Protein AF-A0A4R8G2D3-F1 (afdb_monomer_lite)

Structure (mmCIF, N/CA/C/O backbone):
data_AF-A0A4R8G2D3-F1
#
_entry.id   AF-A0A4R8G2D3-F1
#
loop_
_atom_site.group_PDB
_atom_site.id
_atom_site.type_symbol
_atom_site.label_atom_id
_atom_site.label_alt_id
_atom_site.label_comp_id
_atom_site.label_asym_id
_atom_site.label_entity_id
_atom_site.label_seq_id
_atom_site.pdbx_PDB_ins_code
_atom_site.Cartn_x
_atom_site.Cartn_y
_atom_site.Cartn_z
_atom_site.occupancy
_atom_site.B_iso_or_equiv
_atom_site.auth_seq_id
_atom_site.auth_comp_id
_atom_site.auth_asym_id
_atom_site.auth_atom_id
_atom_site.pdbx_PDB_model_num
ATOM 1 N N . MET A 1 1 ? -9.588 -5.804 -15.169 1.00 77.00 1 MET A N 1
ATOM 2 C CA . MET A 1 1 ? -8.454 -5.773 -16.121 1.00 77.00 1 MET A CA 1
ATOM 3 C C . MET A 1 1 ? -8.107 -4.313 -16.326 1.00 77.00 1 MET A C 1
ATOM 5 O O . MET A 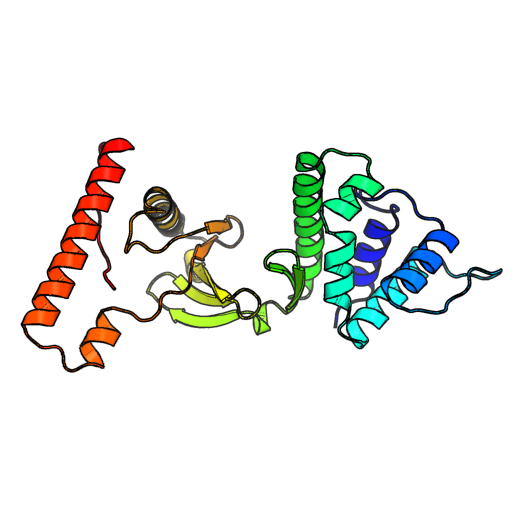1 1 ? -9.025 -3.563 -16.629 1.00 77.00 1 MET A O 1
ATOM 9 N N . LEU A 1 2 ? -6.854 -3.920 -16.087 1.00 91.94 2 LEU A N 1
ATOM 10 C CA . LEU A 1 2 ? -6.424 -2.522 -16.210 1.00 91.94 2 LEU A CA 1
ATOM 11 C C . LEU A 1 2 ? -6.479 -2.058 -17.671 1.00 91.94 2 LEU A C 1
ATOM 13 O O . LEU A 1 2 ? -6.160 -2.837 -18.575 1.00 91.94 2 LEU A O 1
ATOM 17 N N . SER A 1 3 ? -6.862 -0.804 -17.905 1.00 95.25 3 SER A N 1
ATOM 18 C CA . SER A 1 3 ? -6.872 -0.225 -19.248 1.00 95.25 3 SER A CA 1
ATOM 19 C C . SER A 1 3 ? -5.471 -0.014 -19.820 1.00 95.25 3 SER A C 1
ATOM 21 O O . SER A 1 3 ? -4.477 0.122 -19.105 1.00 95.25 3 SER A O 1
ATOM 23 N N . GLU A 1 4 ? -5.401 0.102 -21.147 1.00 95.00 4 GLU A N 1
ATOM 24 C CA . GLU A 1 4 ? -4.171 0.463 -21.858 1.00 95.00 4 GLU A CA 1
ATOM 25 C C . GLU A 1 4 ? -3.597 1.807 -21.381 1.00 95.00 4 GLU A C 1
ATOM 27 O O . GLU A 1 4 ? -2.382 1.967 -21.341 1.00 95.00 4 GLU A O 1
ATOM 32 N N . ALA A 1 5 ? -4.446 2.752 -20.957 1.00 96.56 5 ALA A N 1
ATOM 33 C CA . ALA A 1 5 ? -3.999 4.047 -20.449 1.00 96.56 5 ALA A CA 1
ATOM 34 C C . ALA A 1 5 ? -3.193 3.904 -19.148 1.00 96.56 5 ALA A C 1
ATOM 36 O O . ALA A 1 5 ? -2.111 4.479 -19.035 1.00 96.56 5 ALA A O 1
ATOM 37 N N . ILE A 1 6 ? -3.667 3.084 -18.203 1.00 97.00 6 ILE A N 1
ATOM 38 C CA . ILE A 1 6 ? -2.948 2.811 -16.950 1.00 97.00 6 ILE A CA 1
ATOM 39 C C . ILE A 1 6 ? -1.669 2.012 -17.217 1.00 97.00 6 ILE A C 1
ATOM 41 O O . ILE A 1 6 ? -0.609 2.342 -16.683 1.00 97.00 6 ILE A O 1
ATOM 45 N N . LEU A 1 7 ? -1.739 0.984 -18.070 1.00 97.94 7 LEU A N 1
ATOM 46 C CA . LEU A 1 7 ? -0.566 0.179 -18.435 1.00 97.94 7 LEU A CA 1
ATOM 47 C C . LEU A 1 7 ? 0.515 1.021 -19.116 1.00 97.94 7 LEU A C 1
ATOM 49 O O . LEU A 1 7 ? 1.708 0.809 -18.895 1.00 97.94 7 LEU A O 1
ATOM 53 N N . ARG A 1 8 ? 0.101 1.982 -19.943 1.00 98.00 8 ARG A N 1
ATOM 54 C CA . ARG A 1 8 ? 0.993 2.950 -20.569 1.00 98.00 8 ARG A CA 1
ATOM 55 C C . ARG A 1 8 ? 1.607 3.893 -19.546 1.00 98.00 8 ARG A C 1
ATOM 57 O O . ARG A 1 8 ? 2.818 4.055 -19.578 1.00 98.00 8 ARG A O 1
ATOM 64 N N . TYR A 1 9 ? 0.819 4.446 -18.628 1.00 98.31 9 TYR A N 1
ATOM 65 C CA . TYR A 1 9 ? 1.338 5.327 -17.583 1.00 98.31 9 TYR A CA 1
ATOM 66 C C . TYR A 1 9 ? 2.415 4.636 -16.732 1.00 98.31 9 TYR A C 1
ATOM 68 O O . TYR A 1 9 ? 3.526 5.147 -16.607 1.00 98.31 9 TYR A O 1
ATOM 76 N N . ILE A 1 10 ? 2.138 3.430 -16.220 1.00 98.19 10 ILE A N 1
ATOM 77 C CA . ILE A 1 10 ? 3.116 2.661 -15.429 1.00 98.19 10 ILE A CA 1
ATOM 78 C C . ILE A 1 10 ? 4.374 2.368 -16.261 1.00 98.19 10 ILE A C 1
ATOM 80 O O . ILE A 1 10 ? 5.493 2.474 -15.753 1.00 98.19 10 ILE A O 1
ATOM 84 N N . ALA A 1 11 ? 4.208 2.027 -17.544 1.00 98.44 11 ALA A N 1
ATOM 85 C CA . ALA A 1 11 ? 5.325 1.798 -18.451 1.00 98.44 11 ALA A CA 1
ATOM 86 C C . ALA A 1 11 ? 6.168 3.062 -18.665 1.00 98.44 11 ALA A C 1
ATOM 88 O O . ALA A 1 11 ? 7.383 2.995 -18.508 1.00 98.44 11 ALA A O 1
ATOM 89 N N . GLU A 1 12 ? 5.550 4.196 -19.002 1.00 98.38 12 GLU A N 1
ATOM 90 C CA . GLU A 1 12 ? 6.225 5.477 -19.248 1.00 98.38 12 GLU A CA 1
ATOM 91 C C . GLU A 1 12 ? 6.981 5.964 -18.005 1.00 98.38 12 GLU A C 1
ATOM 93 O O . GLU A 1 12 ? 8.122 6.416 -18.131 1.00 98.38 12 GLU A O 1
ATOM 98 N N . VAL A 1 13 ? 6.417 5.756 -16.810 1.00 98.31 13 VAL A N 1
ATOM 99 C CA . VAL A 1 13 ? 7.123 6.004 -15.547 1.00 98.31 13 VAL A CA 1
ATOM 100 C C . VAL A 1 13 ? 8.331 5.085 -15.390 1.00 98.31 13 VAL A C 1
ATOM 102 O O . VAL A 1 13 ? 9.454 5.551 -15.209 1.00 98.31 13 VAL A O 1
ATOM 105 N N . PHE A 1 14 ? 8.146 3.768 -15.509 1.00 98.38 14 PHE A N 1
ATOM 106 C CA . PHE A 1 14 ? 9.229 2.805 -15.298 1.00 98.38 14 PHE A CA 1
ATOM 107 C C . PHE A 1 14 ? 10.398 2.969 -16.286 1.00 98.38 14 PHE A C 1
ATOM 109 O O . PHE A 1 14 ? 11.564 2.807 -15.907 1.00 98.38 14 PHE A O 1
ATOM 116 N N . ILE A 1 15 ? 10.118 3.287 -17.555 1.00 98.00 15 ILE A N 1
ATOM 117 C CA . ILE A 1 15 ? 11.161 3.457 -18.580 1.00 98.00 15 ILE A CA 1
ATOM 118 C C . ILE A 1 15 ? 11.902 4.801 -18.489 1.00 98.00 15 ILE A C 1
ATOM 120 O O . ILE A 1 15 ? 12.863 4.987 -19.244 1.00 98.00 15 ILE A O 1
ATOM 124 N N . GLY A 1 16 ? 11.480 5.698 -17.589 1.00 97.06 16 GLY A N 1
ATOM 125 C CA . GLY A 1 16 ? 12.064 7.026 -17.397 1.00 97.06 16 GLY A CA 1
ATOM 126 C C . GLY A 1 16 ? 11.664 8.038 -18.473 1.00 97.06 16 GLY A C 1
ATOM 127 O O . GLY A 1 16 ? 12.470 8.897 -18.824 1.00 97.06 16 GLY A O 1
ATOM 128 N N . ASP A 1 17 ? 10.460 7.901 -19.042 1.00 96.44 17 ASP A N 1
ATOM 129 C CA . ASP A 1 17 ? 9.899 8.851 -20.016 1.00 96.44 17 ASP A CA 1
ATOM 130 C C . ASP A 1 17 ? 8.917 9.839 -19.363 1.00 96.44 17 ASP A C 1
ATOM 132 O O . ASP A 1 17 ? 8.674 10.916 -19.912 1.00 96.44 17 ASP A O 1
ATOM 136 N N . GLN A 1 18 ? 8.360 9.483 -18.203 1.00 92.94 18 GLN A N 1
ATOM 137 C CA . GLN A 1 18 ? 7.445 10.314 -17.431 1.00 92.94 18 GLN A CA 1
ATOM 138 C C . GLN A 1 18 ? 7.776 10.237 -15.941 1.00 92.94 18 GLN A C 1
ATOM 140 O O . GLN A 1 18 ? 8.058 9.158 -15.442 1.00 92.94 18 GLN A O 1
ATOM 145 N N . GLU A 1 19 ? 7.660 11.363 -15.236 1.00 86.56 19 GLU A N 1
ATOM 146 C CA . GLU A 1 19 ? 8.092 11.532 -13.844 1.00 86.56 19 GLU A CA 1
ATOM 147 C C . GLU A 1 19 ? 9.596 11.233 -13.653 1.00 86.56 19 GLU A C 1
ATOM 149 O O . GLU A 1 19 ? 10.138 10.235 -14.123 1.00 86.56 19 GLU A O 1
ATOM 154 N N . ASP A 1 20 ? 10.319 12.084 -12.927 1.00 90.88 20 ASP A N 1
ATOM 155 C CA . ASP A 1 20 ? 11.772 11.923 -12.733 1.00 90.88 20 ASP A CA 1
ATOM 156 C C . ASP A 1 20 ? 12.108 10.846 -11.668 1.00 90.88 20 ASP A C 1
ATOM 158 O O . ASP A 1 20 ? 12.977 11.029 -10.816 1.00 90.88 20 ASP A O 1
ATOM 162 N N . TYR A 1 21 ? 11.386 9.719 -11.683 1.00 95.19 21 TYR A N 1
ATOM 163 C CA . TYR A 1 21 ? 11.478 8.628 -10.702 1.00 95.19 21 TYR A CA 1
ATOM 164 C C . TYR A 1 21 ? 12.449 7.520 -11.103 1.00 95.19 21 TYR A C 1
ATOM 166 O O . TYR A 1 21 ? 13.091 6.909 -10.245 1.00 95.19 21 TYR A O 1
ATOM 174 N N . TYR A 1 22 ? 12.552 7.245 -12.402 1.00 97.06 22 TYR A N 1
ATOM 175 C CA . TYR A 1 22 ? 13.430 6.222 -12.953 1.00 97.06 22 TYR A CA 1
ATOM 176 C C . TYR A 1 22 ? 14.316 6.825 -14.037 1.00 97.06 22 TYR A C 1
ATOM 178 O O . TYR A 1 22 ? 13.915 7.739 -14.755 1.00 97.06 22 TYR A O 1
ATOM 186 N N . GLN A 1 23 ? 15.524 6.284 -14.194 1.00 96.00 23 GLN A N 1
ATOM 187 C CA . GLN A 1 23 ? 16.407 6.708 -15.272 1.00 96.00 23 GLN A CA 1
ATOM 188 C C . GLN A 1 23 ? 15.905 6.173 -16.615 1.00 96.00 23 GLN A C 1
ATOM 190 O O . GLN A 1 23 ? 15.293 5.099 -16.699 1.00 96.00 23 GLN A O 1
ATOM 195 N N . TYR A 1 24 ? 16.227 6.912 -17.677 1.00 96.88 24 TYR A N 1
ATOM 196 C CA . TYR A 1 24 ? 15.944 6.513 -19.051 1.00 96.88 24 TYR A CA 1
ATOM 197 C C . TYR A 1 24 ? 16.515 5.120 -19.353 1.00 96.88 24 TYR A C 1
ATOM 199 O O . TYR A 1 24 ? 17.719 4.880 -19.215 1.00 96.88 24 TYR A O 1
ATOM 207 N N . LYS A 1 25 ? 15.667 4.216 -19.851 1.00 96.94 25 LYS A N 1
ATOM 208 C CA . LYS A 1 25 ? 16.066 2.870 -20.301 1.00 96.94 25 LYS A CA 1
ATOM 209 C C . LYS A 1 25 ? 15.981 2.769 -21.813 1.00 96.94 25 LYS A C 1
ATOM 211 O O . LYS A 1 25 ? 14.963 3.122 -22.403 1.00 96.94 25 LYS A O 1
ATOM 216 N N . SER A 1 26 ? 17.027 2.257 -22.459 1.00 97.25 26 SER A N 1
ATOM 217 C CA . SER A 1 26 ? 16.984 1.903 -23.883 1.00 97.25 26 SER A CA 1
ATOM 218 C C . SER A 1 26 ? 16.237 0.582 -24.105 1.00 97.25 26 SER A C 1
ATOM 220 O O . SER A 1 26 ? 16.059 -0.209 -23.180 1.00 97.25 26 SER A O 1
ATOM 222 N N . GLY A 1 27 ? 15.811 0.308 -25.344 1.00 97.56 27 GLY A N 1
ATOM 223 C CA . GLY A 1 27 ? 15.049 -0.909 -25.650 1.00 97.56 27 GLY A CA 1
ATOM 224 C C . GLY A 1 27 ? 15.792 -2.209 -25.322 1.00 97.56 27 GLY A C 1
ATOM 225 O O . GLY A 1 27 ? 15.188 -3.121 -24.770 1.00 97.56 27 GLY A O 1
ATOM 226 N N . ASN A 1 28 ? 17.109 -2.276 -25.550 1.00 97.81 28 ASN A N 1
ATOM 227 C CA . ASN A 1 28 ? 17.910 -3.442 -25.163 1.00 97.81 28 ASN A CA 1
ATOM 228 C C . ASN A 1 28 ? 17.960 -3.641 -23.638 1.00 97.81 28 ASN A C 1
ATOM 230 O O . ASN A 1 28 ? 17.855 -4.770 -23.183 1.00 97.81 28 ASN A O 1
ATOM 234 N N . VAL A 1 29 ? 18.040 -2.559 -22.850 1.00 97.88 29 VAL A N 1
ATOM 235 C CA . VAL A 1 29 ? 18.022 -2.636 -21.377 1.00 97.88 29 VAL A CA 1
ATOM 236 C C . VAL A 1 29 ? 16.678 -3.165 -20.879 1.00 97.88 29 VAL A C 1
ATOM 238 O O . VAL A 1 29 ? 16.642 -3.956 -19.943 1.00 97.88 29 VAL A O 1
ATOM 241 N N . LEU A 1 30 ? 15.573 -2.768 -21.517 1.00 98.38 30 LEU A N 1
ATOM 242 C CA . LEU A 1 30 ? 14.242 -3.282 -21.186 1.00 98.38 30 LEU A CA 1
ATOM 243 C C . LEU A 1 30 ? 14.110 -4.769 -21.522 1.00 98.38 30 LEU A C 1
ATOM 245 O O . LEU A 1 30 ? 13.606 -5.531 -20.703 1.00 98.38 30 LEU A O 1
ATOM 249 N N . VAL A 1 31 ? 14.580 -5.188 -22.700 1.00 98.44 31 VAL A N 1
ATOM 250 C CA . VAL A 1 31 ? 14.607 -6.607 -23.086 1.00 98.44 31 VAL A CA 1
ATOM 251 C C . VAL A 1 31 ? 15.430 -7.420 -22.087 1.00 98.44 31 VAL A C 1
ATOM 253 O O . VAL A 1 31 ? 14.929 -8.412 -21.566 1.00 98.44 31 VAL A O 1
ATOM 256 N N . ASP A 1 32 ? 16.638 -6.966 -21.749 1.00 98.44 32 ASP A N 1
ATOM 257 C CA . ASP A 1 32 ? 17.499 -7.640 -20.773 1.00 98.44 32 ASP A CA 1
ATOM 258 C C . ASP A 1 32 ? 16.835 -7.723 -19.392 1.00 98.44 32 ASP A C 1
ATOM 260 O O . ASP A 1 32 ? 16.877 -8.771 -18.750 1.00 98.44 32 ASP A O 1
ATOM 264 N N . PHE A 1 33 ? 16.192 -6.646 -18.932 1.00 98.31 33 PHE A N 1
ATOM 265 C CA . PHE A 1 33 ? 15.468 -6.629 -17.662 1.00 98.31 33 PHE A CA 1
ATOM 266 C C . PHE A 1 33 ? 14.346 -7.673 -17.642 1.00 98.31 33 PHE A C 1
ATOM 268 O O . PHE A 1 33 ? 14.320 -8.523 -16.755 1.00 98.31 33 PHE A O 1
ATOM 275 N N . PHE A 1 34 ? 13.450 -7.652 -18.632 1.00 98.50 34 PHE A N 1
ATOM 276 C CA . PHE A 1 34 ? 12.314 -8.572 -18.665 1.00 98.50 34 PHE A CA 1
ATOM 277 C C . PHE A 1 34 ? 12.751 -10.031 -18.849 1.00 98.50 34 PHE A C 1
ATOM 279 O O . PHE A 1 34 ? 12.214 -10.918 -18.186 1.00 98.50 34 PHE A O 1
ATOM 286 N N . ASN A 1 35 ? 13.767 -10.288 -19.672 1.00 98.38 35 ASN A N 1
ATOM 287 C CA . ASN A 1 35 ? 14.299 -11.635 -19.850 1.00 98.38 35 ASN A CA 1
ATOM 288 C C . ASN A 1 35 ? 14.936 -12.179 -18.559 1.00 98.38 35 ASN A C 1
ATOM 290 O O . ASN A 1 35 ? 14.672 -13.315 -18.172 1.00 98.38 35 ASN A O 1
ATOM 294 N N . ASN A 1 36 ? 15.755 -11.375 -17.872 1.00 97.75 36 ASN A N 1
ATOM 295 C CA . ASN A 1 36 ? 16.491 -11.827 -16.687 1.00 97.75 36 ASN A CA 1
ATOM 296 C C . ASN A 1 36 ? 15.615 -11.929 -15.433 1.00 97.75 36 ASN A C 1
ATOM 298 O O . ASN A 1 36 ? 15.823 -12.828 -14.622 1.00 97.75 36 ASN A O 1
ATOM 302 N N . GLU A 1 37 ? 14.672 -11.004 -15.252 1.00 97.12 37 GLU A N 1
ATOM 303 C CA . GLU A 1 37 ? 13.863 -10.917 -14.029 1.00 97.12 37 GLU A CA 1
ATOM 304 C C . GLU A 1 37 ? 12.562 -11.724 -14.121 1.00 97.12 37 GLU A C 1
ATOM 306 O O . GLU A 1 37 ? 12.087 -12.212 -13.101 1.00 97.12 37 GLU A O 1
ATOM 311 N N . PHE A 1 38 ? 12.008 -11.904 -15.327 1.00 97.50 38 PHE A N 1
ATOM 312 C CA . PHE A 1 38 ? 10.700 -12.547 -15.529 1.00 97.50 38 PHE A CA 1
ATOM 313 C C . PHE A 1 38 ? 10.724 -13.683 -16.560 1.00 97.50 38 PHE A C 1
ATOM 315 O O . PHE A 1 38 ? 9.680 -14.205 -16.938 1.00 97.50 38 PHE A O 1
ATOM 322 N N . GLY A 1 39 ? 11.906 -14.088 -17.035 1.00 96.56 39 GLY A N 1
ATOM 323 C CA . GLY A 1 39 ? 12.053 -15.268 -17.890 1.00 96.56 39 GLY A CA 1
ATOM 324 C C . GLY A 1 39 ? 11.472 -15.118 -19.297 1.00 96.56 39 GLY A C 1
ATOM 325 O O . GLY A 1 39 ? 11.269 -16.121 -19.986 1.00 96.56 39 GLY A O 1
ATOM 326 N N . PHE A 1 40 ? 11.220 -13.886 -19.747 1.00 97.00 40 PHE A N 1
ATOM 327 C CA . PHE A 1 40 ? 10.940 -13.640 -21.157 1.00 97.00 40 PHE A CA 1
ATOM 328 C C . PHE A 1 40 ? 12.156 -14.025 -22.028 1.00 97.00 40 PHE A C 1
ATOM 330 O O . PHE A 1 40 ? 13.269 -14.240 -21.544 1.00 97.00 40 PHE A O 1
ATOM 337 N N . ASN A 1 41 ? 11.948 -14.157 -23.337 1.00 96.31 41 ASN A N 1
ATOM 338 C CA . ASN A 1 41 ? 13.008 -14.517 -24.285 1.00 96.31 41 ASN A CA 1
ATOM 339 C C . ASN A 1 41 ? 12.929 -13.643 -25.543 1.00 96.31 41 ASN A C 1
ATOM 341 O O . ASN A 1 41 ? 12.987 -14.128 -26.677 1.00 96.31 41 ASN A O 1
ATOM 345 N N . ASP A 1 42 ? 12.712 -12.347 -25.331 1.00 97.19 42 ASP A N 1
ATOM 346 C CA . ASP A 1 42 ? 12.607 -11.371 -26.407 1.00 97.19 42 ASP A CA 1
ATOM 347 C C . ASP A 1 42 ? 13.990 -10.964 -26.922 1.00 97.19 42 ASP A C 1
ATOM 349 O O . ASP A 1 42 ? 15.014 -11.158 -26.260 1.00 97.19 42 ASP A O 1
ATOM 353 N N . LYS A 1 43 ? 14.021 -10.370 -28.117 1.00 95.88 43 LYS A N 1
ATOM 354 C CA . LYS A 1 43 ? 15.239 -9.846 -28.744 1.00 95.88 43 LYS A CA 1
ATOM 355 C C . LYS A 1 43 ? 15.050 -8.397 -29.155 1.00 95.88 43 LYS A C 1
ATOM 357 O O . LYS A 1 43 ? 13.983 -8.009 -29.629 1.00 95.88 43 LYS A O 1
ATOM 362 N N . TYR A 1 44 ? 16.108 -7.610 -28.990 1.00 95.94 44 TYR A N 1
ATOM 363 C CA . TYR A 1 44 ? 16.152 -6.229 -29.446 1.00 95.94 44 TYR A CA 1
ATOM 364 C C . TYR A 1 44 ? 16.806 -6.149 -30.831 1.00 95.94 44 TYR A C 1
ATOM 366 O O . TYR A 1 44 ? 18.029 -6.174 -30.940 1.00 95.94 44 TYR A O 1
ATOM 374 N N . ASP A 1 45 ? 15.980 -6.042 -31.873 1.00 94.50 45 ASP A N 1
ATOM 375 C CA . ASP A 1 45 ? 16.398 -6.054 -33.280 1.00 94.50 45 ASP A CA 1
ATOM 376 C C . ASP A 1 45 ? 15.765 -4.898 -34.085 1.00 94.50 45 ASP A C 1
ATOM 378 O O . ASP A 1 45 ? 14.991 -4.085 -33.576 1.00 94.50 45 ASP A O 1
ATOM 382 N N . SER A 1 46 ? 16.097 -4.793 -35.376 1.00 93.00 46 SER A N 1
ATOM 383 C CA . SER A 1 46 ? 15.479 -3.801 -36.267 1.00 93.00 46 SER A CA 1
ATOM 384 C C . SER A 1 46 ? 13.958 -3.990 -36.342 1.00 93.00 46 SER A C 1
ATOM 386 O O . SER A 1 46 ? 13.475 -5.106 -36.519 1.00 93.00 46 SER A O 1
ATOM 388 N N . GLY A 1 47 ? 13.207 -2.891 -36.225 1.00 92.31 47 GLY A N 1
ATOM 389 C CA . GLY A 1 47 ? 11.743 -2.922 -36.150 1.00 92.31 47 GLY A CA 1
ATOM 390 C C . GLY A 1 47 ? 11.189 -3.127 -34.738 1.00 92.31 47 GLY A C 1
ATOM 391 O O . GLY A 1 47 ? 9.983 -3.323 -34.600 1.00 92.31 47 GLY A O 1
ATOM 392 N N . PHE A 1 48 ? 12.037 -3.071 -33.700 1.00 95.56 48 PHE A N 1
ATOM 393 C CA . PHE A 1 48 ? 11.589 -3.117 -32.310 1.00 95.56 48 PHE A CA 1
ATOM 394 C C . PHE A 1 48 ? 10.531 -2.029 -32.032 1.00 95.56 48 PHE A C 1
AT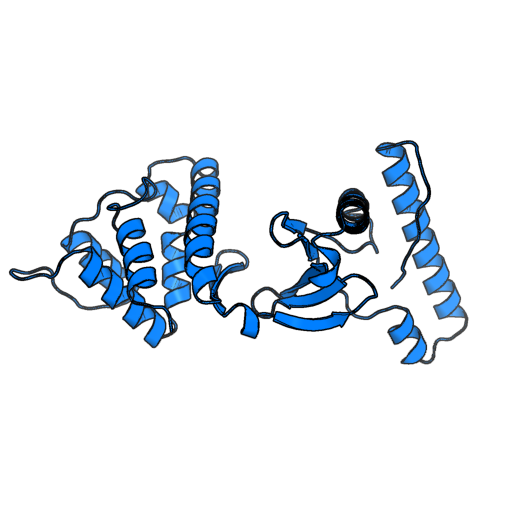OM 396 O O . PHE A 1 48 ? 10.707 -0.887 -32.475 1.00 95.56 48 PHE A O 1
ATOM 403 N N . PRO A 1 49 ? 9.438 -2.361 -31.321 1.00 96.50 49 PRO A N 1
ATOM 404 C CA . PRO A 1 49 ? 8.387 -1.402 -30.991 1.00 96.50 49 PRO A CA 1
ATOM 405 C C . PRO A 1 49 ? 8.895 -0.231 -30.139 1.00 96.50 49 PRO A C 1
ATOM 407 O O . PRO A 1 49 ? 10.013 -0.232 -29.620 1.00 96.50 49 PRO A O 1
ATOM 410 N N . SER A 1 50 ? 8.053 0.789 -29.951 1.00 97.25 50 SER A N 1
ATOM 411 C CA . SER A 1 50 ? 8.369 1.839 -28.980 1.00 97.25 50 SER A CA 1
ATOM 412 C C . SER A 1 50 ? 8.534 1.239 -27.580 1.00 97.25 50 SER A C 1
ATOM 414 O O . SER A 1 50 ? 7.879 0.262 -27.216 1.00 97.25 50 SER A O 1
ATOM 416 N N . ARG A 1 51 ? 9.417 1.841 -26.776 1.00 97.81 51 ARG A N 1
ATOM 417 C CA . ARG A 1 51 ? 9.739 1.359 -25.424 1.00 97.81 51 ARG A CA 1
ATOM 418 C C . ARG A 1 51 ? 8.514 1.292 -24.520 1.00 97.81 51 ARG A C 1
ATOM 420 O O . ARG A 1 51 ? 8.325 0.284 -23.853 1.00 97.81 51 ARG A O 1
ATOM 427 N N . TRP A 1 52 ? 7.675 2.330 -24.545 1.00 97.81 52 TRP A N 1
ATOM 428 C CA . TRP A 1 52 ? 6.433 2.336 -23.775 1.00 97.81 52 TRP A CA 1
ATOM 429 C C . TRP A 1 52 ? 5.518 1.188 -24.207 1.00 97.81 52 TRP A C 1
ATOM 431 O O . TRP A 1 52 ? 5.038 0.463 -23.350 1.00 97.81 52 TRP A O 1
ATOM 441 N N . TYR A 1 53 ? 5.358 0.949 -25.516 1.00 98.25 53 TYR A N 1
ATOM 442 C CA . TYR A 1 53 ? 4.469 -0.096 -26.025 1.00 98.25 53 TYR A CA 1
ATOM 443 C C . TYR A 1 53 ? 4.978 -1.488 -25.653 1.00 98.25 53 TYR A C 1
ATOM 445 O O . TYR A 1 53 ? 4.225 -2.299 -25.125 1.00 98.25 53 TYR A O 1
ATOM 453 N N . TYR A 1 54 ? 6.277 -1.743 -25.854 1.00 98.56 54 TYR A N 1
ATOM 454 C CA . TYR A 1 54 ? 6.915 -2.986 -25.422 1.00 98.56 54 TYR A CA 1
ATOM 455 C C . TYR A 1 54 ? 6.686 -3.249 -23.932 1.00 98.56 54 TYR A C 1
ATOM 457 O O . TYR A 1 54 ? 6.217 -4.318 -23.555 1.00 98.56 54 TYR A O 1
ATOM 465 N N . THR A 1 55 ? 6.992 -2.264 -23.087 1.00 98.62 55 THR A N 1
ATOM 466 C CA . THR A 1 55 ? 6.861 -2.393 -21.636 1.00 98.62 55 THR A CA 1
ATOM 467 C C . THR A 1 55 ? 5.402 -2.575 -21.217 1.00 98.62 55 THR A C 1
ATOM 469 O O . THR A 1 55 ? 5.134 -3.430 -20.379 1.00 98.62 55 THR A O 1
ATOM 472 N N . SER A 1 56 ? 4.447 -1.852 -21.812 1.00 98.38 56 SER A N 1
ATOM 473 C CA . SER A 1 56 ? 3.015 -2.031 -21.532 1.00 98.38 56 SER A CA 1
ATOM 474 C C . SER A 1 56 ? 2.534 -3.443 -21.864 1.00 98.38 56 SER A C 1
ATOM 476 O O . SER A 1 56 ? 1.838 -4.047 -21.050 1.00 98.38 56 SER A O 1
ATOM 478 N N . GLU A 1 57 ? 2.957 -4.008 -22.998 1.00 98.38 57 GLU A N 1
ATOM 479 C CA . GLU A 1 57 ? 2.624 -5.391 -23.362 1.00 98.38 57 GLU A CA 1
ATOM 480 C C . GLU A 1 57 ? 3.258 -6.407 -22.399 1.00 98.38 57 GLU A C 1
ATOM 482 O O . GLU A 1 57 ? 2.632 -7.415 -22.070 1.00 98.38 57 GLU A O 1
ATOM 487 N N . LYS A 1 58 ? 4.464 -6.141 -21.875 1.00 98.56 58 LYS A N 1
ATOM 488 C CA . LYS A 1 58 ? 5.082 -6.998 -20.847 1.00 98.56 58 LYS A CA 1
ATOM 489 C C . LYS A 1 58 ? 4.363 -6.914 -19.508 1.00 98.56 58 LYS A C 1
ATOM 491 O O . LYS A 1 58 ? 4.098 -7.952 -18.914 1.00 98.56 58 LYS A O 1
ATOM 496 N N . ILE A 1 59 ? 3.985 -5.716 -19.060 1.00 98.38 59 ILE A N 1
ATOM 497 C CA . ILE A 1 59 ? 3.176 -5.537 -17.844 1.00 98.38 59 ILE A CA 1
ATOM 498 C C . ILE A 1 59 ? 1.836 -6.267 -17.998 1.00 98.38 59 ILE A C 1
ATOM 500 O O . ILE A 1 59 ? 1.411 -6.967 -17.084 1.00 98.38 59 ILE A O 1
ATOM 504 N N . LYS A 1 60 ? 1.193 -6.167 -19.166 1.00 97.88 60 LYS A N 1
ATOM 505 C CA . LYS A 1 60 ? -0.046 -6.893 -19.462 1.00 97.88 60 LYS A CA 1
ATOM 506 C C . LYS A 1 60 ? 0.138 -8.409 -19.384 1.00 97.88 60 LYS A C 1
ATOM 508 O O . LYS A 1 60 ? -0.658 -9.071 -18.728 1.00 97.88 60 LYS A O 1
ATOM 513 N N . ALA A 1 61 ? 1.196 -8.944 -19.994 1.00 97.88 61 ALA A N 1
ATOM 514 C CA . ALA A 1 61 ? 1.507 -10.370 -19.927 1.00 97.88 61 ALA A CA 1
ATOM 515 C C . ALA A 1 61 ? 1.735 -10.843 -18.480 1.00 97.88 61 ALA A C 1
ATOM 517 O O . ALA A 1 61 ? 1.233 -11.896 -18.105 1.00 97.88 61 ALA A O 1
ATOM 518 N N . LEU A 1 62 ? 2.418 -10.039 -17.656 1.00 98.31 62 LEU A N 1
ATOM 519 C CA . LEU A 1 62 ? 2.634 -10.325 -16.232 1.00 98.31 62 LEU A CA 1
ATOM 520 C C . LEU A 1 62 ? 1.336 -10.288 -15.413 1.00 98.31 62 LEU A C 1
ATOM 522 O O . LEU A 1 62 ? 1.204 -11.016 -14.436 1.00 98.31 62 LEU A O 1
ATOM 526 N N . ILE A 1 63 ? 0.356 -9.464 -15.793 1.00 95.94 63 ILE A N 1
ATOM 527 C CA . ILE A 1 63 ? -0.986 -9.512 -15.191 1.00 95.94 63 ILE A CA 1
ATOM 528 C C . ILE A 1 63 ? -1.691 -10.817 -15.575 1.00 95.94 63 ILE A C 1
ATOM 530 O O . ILE A 1 63 ? -2.304 -11.455 -14.725 1.00 95.94 63 ILE A O 1
ATOM 534 N N . GLU A 1 64 ? -1.608 -11.222 -16.844 1.00 95.50 64 GLU A N 1
ATOM 535 C CA . GLU A 1 64 ? -2.235 -12.453 -17.343 1.00 95.50 64 GLU A CA 1
ATOM 536 C C . GLU A 1 64 ? -1.604 -13.728 -16.753 1.00 95.50 64 GLU A C 1
ATOM 538 O O . GLU A 1 64 ? -2.294 -14.744 -16.642 1.00 95.50 64 GLU A O 1
ATOM 543 N N . SER A 1 65 ? -0.330 -13.675 -16.345 1.00 95.19 65 SER A N 1
ATOM 544 C CA . SER A 1 65 ? 0.390 -14.775 -15.687 1.00 95.19 65 SER A CA 1
ATOM 545 C C . SER A 1 65 ? 0.397 -14.729 -14.152 1.00 95.19 65 SER A C 1
ATOM 547 O O . SER A 1 65 ? 0.968 -15.628 -13.546 1.00 95.19 65 SER A O 1
ATOM 549 N N . ASP A 1 66 ? -0.262 -13.743 -13.527 1.00 93.75 66 ASP A N 1
ATOM 550 C CA . ASP A 1 66 ? -0.279 -13.504 -12.066 1.00 93.75 66 ASP A CA 1
ATOM 551 C C . ASP A 1 66 ? 1.089 -13.108 -11.450 1.00 93.75 66 ASP A C 1
ATOM 553 O O . ASP A 1 66 ? 1.278 -13.121 -10.235 1.00 93.75 66 ASP A O 1
ATOM 557 N N . ASP A 1 67 ? 2.037 -12.661 -12.280 1.00 96.81 67 ASP A N 1
ATOM 558 C CA . ASP A 1 67 ? 3.391 -12.234 -11.882 1.00 96.81 67 ASP A CA 1
ATOM 559 C C . ASP A 1 67 ? 3.518 -10.706 -11.691 1.00 96.81 67 ASP A C 1
ATOM 561 O O . ASP A 1 67 ? 4.590 -10.174 -11.382 1.00 96.81 67 ASP A O 1
ATOM 565 N N . ILE A 1 68 ? 2.429 -9.950 -11.865 1.00 97.44 68 ILE A N 1
ATOM 566 C CA . ILE A 1 68 ? 2.438 -8.481 -11.742 1.00 97.44 68 ILE A CA 1
ATOM 567 C C . ILE A 1 68 ? 2.929 -8.002 -10.369 1.00 97.44 68 ILE A C 1
ATOM 569 O O . ILE A 1 68 ? 3.623 -6.988 -10.272 1.00 97.44 68 ILE A O 1
ATOM 573 N N . ASN A 1 69 ? 2.616 -8.744 -9.307 1.00 97.00 69 ASN A N 1
ATOM 574 C CA . ASN A 1 69 ? 3.050 -8.412 -7.952 1.00 97.00 69 ASN A CA 1
ATOM 575 C C . ASN A 1 69 ? 4.571 -8.526 -7.806 1.00 97.00 69 ASN A C 1
ATOM 577 O O . ASN A 1 69 ? 5.182 -7.707 -7.120 1.00 97.00 69 ASN A O 1
ATOM 581 N N . ASP A 1 70 ? 5.200 -9.481 -8.492 1.00 97.81 70 ASP A N 1
ATOM 582 C CA . ASP A 1 70 ? 6.656 -9.626 -8.496 1.00 97.81 70 ASP A CA 1
ATOM 583 C C . ASP A 1 70 ? 7.314 -8.481 -9.272 1.00 97.81 70 ASP A C 1
ATOM 585 O O . ASP A 1 70 ? 8.319 -7.924 -8.822 1.00 97.81 70 ASP A O 1
ATOM 589 N N . PHE A 1 71 ? 6.699 -8.037 -10.373 1.00 98.50 71 PHE A N 1
ATOM 590 C CA . PHE A 1 71 ? 7.144 -6.847 -11.099 1.00 98.50 71 PHE A CA 1
ATOM 591 C C . PHE A 1 71 ? 7.074 -5.579 -10.256 1.00 98.50 71 PHE A C 1
ATOM 593 O O . PHE A 1 71 ? 8.087 -4.892 -10.100 1.00 98.50 71 PHE A O 1
ATOM 600 N N . LEU A 1 72 ? 5.917 -5.298 -9.653 1.00 98.38 72 LEU A N 1
ATOM 601 C CA . LEU A 1 72 ? 5.750 -4.152 -8.760 1.00 98.38 72 LEU A CA 1
ATOM 602 C C . LEU A 1 72 ? 6.727 -4.233 -7.586 1.00 98.38 72 LEU A C 1
ATOM 604 O O . LEU A 1 72 ? 7.404 -3.254 -7.276 1.00 98.38 72 LEU A O 1
ATOM 608 N N . THR A 1 73 ? 6.873 -5.416 -6.987 1.00 98.25 73 THR A N 1
ATOM 609 C CA . THR A 1 73 ? 7.818 -5.645 -5.892 1.00 98.25 73 THR A CA 1
ATOM 610 C C . THR A 1 73 ? 9.253 -5.351 -6.309 1.00 98.25 73 THR A C 1
ATOM 612 O O . THR A 1 73 ? 9.987 -4.705 -5.560 1.00 98.25 73 THR A O 1
ATOM 615 N N . LYS A 1 74 ? 9.662 -5.766 -7.511 1.00 98.12 74 LYS A N 1
ATOM 616 C CA . LYS A 1 74 ? 11.006 -5.514 -8.026 1.00 98.12 74 LYS A CA 1
ATOM 617 C C . LYS A 1 74 ? 11.265 -4.022 -8.206 1.00 98.12 74 LYS A C 1
ATOM 619 O O . LYS A 1 74 ? 12.233 -3.514 -7.633 1.00 98.12 74 LYS A O 1
ATOM 624 N N . ILE A 1 75 ? 10.416 -3.335 -8.974 1.00 97.75 75 ILE A N 1
ATOM 625 C CA . ILE A 1 75 ? 10.665 -1.944 -9.386 1.00 97.75 75 ILE A CA 1
ATOM 626 C C . ILE A 1 75 ? 10.466 -0.943 -8.242 1.00 97.75 75 ILE A C 1
ATOM 628 O O . ILE A 1 75 ? 11.081 0.123 -8.261 1.00 97.75 75 ILE A O 1
ATOM 632 N N . LEU A 1 76 ? 9.640 -1.281 -7.244 1.00 97.94 76 LEU A N 1
ATOM 633 C CA . LEU A 1 76 ? 9.376 -0.446 -6.066 1.00 97.94 76 LEU A CA 1
ATOM 634 C C . LEU A 1 76 ? 10.288 -0.782 -4.878 1.00 97.94 76 LEU A C 1
ATOM 636 O O . LEU A 1 76 ? 10.247 -0.089 -3.860 1.00 97.94 76 LEU A O 1
ATOM 640 N N . SER A 1 77 ? 11.111 -1.834 -4.973 1.00 97.31 77 SER A N 1
ATOM 641 C CA . SER A 1 77 ? 12.018 -2.206 -3.886 1.00 97.31 77 SER A CA 1
ATOM 642 C C . SER A 1 77 ? 13.055 -1.114 -3.620 1.00 97.31 77 SER A C 1
ATOM 644 O O . SER A 1 77 ? 13.650 -0.557 -4.546 1.00 97.31 77 SER A O 1
ATOM 646 N N . THR A 1 78 ? 13.349 -0.878 -2.337 1.00 96.12 78 THR A N 1
ATOM 647 C CA . THR A 1 78 ? 14.370 0.086 -1.899 1.00 96.12 78 THR A CA 1
ATOM 648 C C . THR A 1 78 ? 15.689 -0.129 -2.638 1.00 96.12 78 THR A C 1
ATOM 650 O O . THR A 1 78 ? 16.258 0.808 -3.186 1.00 96.12 78 THR A O 1
ATOM 653 N N . LYS A 1 79 ? 16.137 -1.387 -2.751 1.00 96.62 79 LYS A N 1
ATOM 654 C CA . LYS A 1 79 ? 17.398 -1.733 -3.417 1.00 96.62 79 LYS A CA 1
ATOM 655 C C . LYS A 1 79 ? 17.405 -1.377 -4.906 1.00 96.62 79 LYS A C 1
ATOM 657 O O . LYS A 1 79 ? 18.429 -0.907 -5.398 1.00 96.62 79 LYS A O 1
ATOM 662 N N . PHE A 1 80 ? 16.306 -1.619 -5.623 1.00 96.75 80 PHE A N 1
ATOM 663 C CA . PHE A 1 80 ? 16.216 -1.273 -7.041 1.00 96.75 80 PHE A CA 1
ATOM 664 C C . PHE A 1 80 ? 16.321 0.242 -7.225 1.00 96.75 80 PHE A C 1
ATOM 666 O O . PHE A 1 80 ? 17.176 0.706 -7.973 1.00 96.75 80 PHE A O 1
ATOM 673 N N . ILE A 1 81 ? 15.543 1.006 -6.456 1.00 97.31 81 ILE A N 1
ATOM 674 C CA . ILE A 1 81 ? 15.516 2.472 -6.522 1.00 97.31 81 ILE A CA 1
ATOM 675 C C . ILE A 1 81 ? 16.869 3.088 -6.131 1.00 97.31 81 ILE A C 1
ATOM 677 O O . ILE A 1 81 ? 17.333 4.010 -6.802 1.00 97.31 81 ILE A O 1
ATOM 681 N N . GLN A 1 82 ? 17.542 2.560 -5.101 1.00 96.81 82 GLN A N 1
ATOM 682 C CA . GLN A 1 82 ? 18.886 3.007 -4.707 1.00 96.81 82 GLN A CA 1
ATOM 683 C C . GLN A 1 82 ? 19.900 2.855 -5.840 1.00 96.81 82 GLN A C 1
ATOM 685 O O . GLN A 1 82 ? 20.681 3.770 -6.092 1.00 96.81 82 GLN A O 1
ATOM 690 N N . ILE A 1 83 ? 19.917 1.696 -6.506 1.00 94.38 83 ILE A N 1
ATOM 691 C CA . ILE A 1 83 ? 20.865 1.420 -7.593 1.00 94.38 83 ILE A CA 1
ATOM 692 C C . ILE A 1 83 ? 20.539 2.288 -8.807 1.00 94.38 83 ILE A C 1
ATOM 694 O O . ILE A 1 83 ? 21.443 2.898 -9.379 1.00 94.38 83 ILE A O 1
ATOM 698 N N . GLU A 1 84 ? 19.258 2.353 -9.164 1.00 93.12 84 GLU A N 1
ATOM 699 C CA . GLU A 1 84 ? 18.761 3.086 -10.322 1.00 93.12 84 GLU A CA 1
ATOM 700 C C . GLU A 1 84 ? 19.081 4.584 -10.223 1.00 93.12 84 GLU A C 1
ATOM 702 O O . GLU A 1 84 ? 19.616 5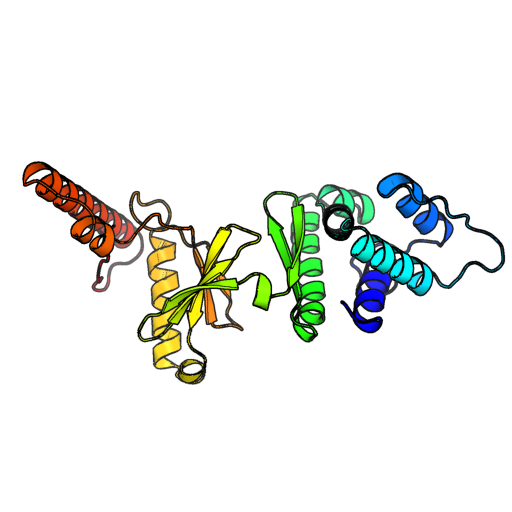.168 -11.164 1.00 93.12 84 GLU A O 1
ATOM 707 N N . ASN A 1 85 ? 18.814 5.195 -9.065 1.00 93.56 85 ASN A N 1
ATOM 708 C CA . ASN A 1 85 ? 18.933 6.642 -8.873 1.00 93.56 85 ASN A CA 1
ATOM 709 C C . ASN A 1 85 ? 20.206 7.075 -8.130 1.00 93.56 85 ASN A C 1
ATOM 711 O O . ASN A 1 85 ? 20.476 8.268 -8.022 1.00 93.56 85 ASN A O 1
ATOM 715 N N . ARG A 1 86 ? 21.021 6.126 -7.645 1.00 95.38 86 ARG A N 1
ATOM 716 C CA . ARG A 1 86 ? 22.244 6.372 -6.848 1.00 95.38 86 ARG A CA 1
ATOM 717 C C . ARG A 1 86 ? 21.992 7.218 -5.599 1.00 95.38 86 ARG A C 1
ATOM 719 O O . ARG A 1 86 ? 22.786 8.094 -5.259 1.00 95.38 86 ARG A O 1
ATOM 726 N N . VAL A 1 87 ? 20.891 6.923 -4.923 1.00 96.19 87 VAL A N 1
ATOM 727 C CA . VAL A 1 87 ? 20.433 7.621 -3.719 1.00 96.19 87 VAL A CA 1
ATOM 728 C C . VAL A 1 87 ? 20.673 6.789 -2.459 1.00 96.19 87 VAL A C 1
ATOM 730 O O . VAL A 1 87 ? 20.949 5.585 -2.516 1.00 96.19 87 VAL A O 1
ATOM 733 N N . THR A 1 88 ? 20.585 7.434 -1.300 1.00 97.88 88 THR A N 1
ATOM 734 C CA . THR A 1 88 ? 20.637 6.762 0.001 1.00 97.88 88 THR A CA 1
ATOM 735 C C . THR A 1 88 ? 19.410 5.874 0.226 1.00 97.88 88 THR A C 1
ATOM 737 O O . THR A 1 88 ? 18.423 5.925 -0.504 1.00 97.88 88 THR A O 1
ATOM 740 N N . GLU A 1 89 ? 19.465 5.018 1.247 1.00 96.69 89 GLU A N 1
ATOM 741 C CA . GLU A 1 89 ? 18.341 4.139 1.597 1.00 96.69 89 GLU A CA 1
ATOM 742 C C . GLU A 1 89 ? 17.082 4.925 1.979 1.00 96.69 89 GLU A C 1
ATOM 744 O O . GLU A 1 89 ? 15.991 4.569 1.545 1.00 96.69 89 GLU A O 1
ATOM 749 N N . VAL A 1 90 ? 17.242 6.020 2.731 1.00 96.69 90 VAL A N 1
ATOM 750 C CA . VAL A 1 90 ? 16.128 6.883 3.152 1.00 96.69 90 VAL A CA 1
ATOM 751 C C . VAL A 1 90 ? 15.458 7.523 1.938 1.00 96.69 90 VAL A C 1
ATOM 753 O O . VAL A 1 90 ? 14.254 7.372 1.762 1.00 96.69 90 VAL A O 1
ATOM 756 N N . GLU A 1 91 ? 16.242 8.145 1.056 1.00 97.25 91 GLU A N 1
ATOM 757 C CA . GLU A 1 91 ? 15.733 8.764 -0.176 1.00 97.25 91 GLU A CA 1
ATOM 758 C C . GLU A 1 91 ? 15.036 7.739 -1.085 1.00 97.25 91 GLU A C 1
ATOM 760 O O . GLU A 1 91 ? 14.016 8.040 -1.698 1.00 97.25 91 GLU A O 1
ATOM 765 N N . ALA A 1 92 ? 15.543 6.504 -1.157 1.00 97.00 92 ALA A N 1
ATOM 766 C CA . ALA A 1 92 ? 14.902 5.448 -1.935 1.00 97.00 92 ALA A CA 1
ATOM 767 C C . ALA A 1 92 ? 13.558 4.992 -1.348 1.00 97.00 92 ALA A C 1
ATOM 769 O O . ALA A 1 92 ? 12.648 4.665 -2.110 1.00 97.00 92 ALA A O 1
ATOM 770 N N . VAL A 1 93 ? 13.422 4.952 -0.018 1.00 95.31 93 VAL A N 1
ATOM 771 C CA . VAL A 1 93 ? 12.141 4.648 0.639 1.00 95.31 93 VAL A CA 1
ATOM 772 C C . VAL A 1 93 ? 11.133 5.765 0.378 1.00 95.31 93 VAL A C 1
ATOM 774 O O . VAL A 1 93 ? 10.019 5.468 -0.047 1.00 95.31 93 VAL A O 1
ATOM 777 N N . GLU A 1 94 ? 11.533 7.027 0.548 1.00 95.94 94 GLU A N 1
ATOM 778 C CA . GLU A 1 94 ? 10.673 8.189 0.274 1.00 95.94 94 GLU A CA 1
ATOM 779 C C . GLU A 1 94 ? 10.216 8.216 -1.194 1.00 95.94 94 GLU A C 1
ATOM 781 O O . GLU A 1 94 ? 9.031 8.400 -1.481 1.00 95.94 94 GLU A O 1
ATOM 786 N N . LEU A 1 95 ? 11.131 7.946 -2.131 1.00 96.94 95 LEU A N 1
ATOM 787 C CA . LEU A 1 95 ? 10.812 7.883 -3.556 1.00 96.94 95 LEU A CA 1
ATOM 788 C C . LEU A 1 95 ? 9.885 6.702 -3.888 1.00 96.94 95 LEU A C 1
ATOM 790 O O . LEU A 1 95 ? 8.949 6.863 -4.665 1.00 96.94 95 LEU A O 1
ATOM 794 N N . SER A 1 96 ? 10.088 5.532 -3.270 1.00 96.75 96 SER A N 1
ATOM 795 C CA . SER A 1 96 ? 9.184 4.377 -3.410 1.00 96.75 96 SER A CA 1
ATOM 796 C C . SER A 1 96 ? 7.758 4.719 -2.973 1.00 96.75 96 SER A C 1
ATOM 798 O O . SER A 1 96 ? 6.799 4.416 -3.684 1.00 96.75 96 SER A O 1
ATOM 800 N N . GLU A 1 97 ? 7.605 5.388 -1.827 1.00 94.81 97 GLU A N 1
ATOM 801 C CA . GLU A 1 97 ? 6.301 5.837 -1.328 1.00 94.81 97 GLU A CA 1
ATOM 802 C C . GLU A 1 97 ? 5.644 6.840 -2.281 1.00 94.81 97 GLU A C 1
ATOM 804 O O . GLU A 1 97 ? 4.445 6.742 -2.552 1.00 94.81 97 GLU A O 1
ATOM 809 N N . GLN A 1 98 ? 6.424 7.767 -2.840 1.00 95.94 98 GLN A N 1
ATOM 810 C CA . GLN A 1 98 ? 5.936 8.724 -3.829 1.00 95.94 98 GLN A CA 1
ATOM 811 C C . GLN A 1 98 ? 5.442 8.032 -5.108 1.00 95.94 98 GLN A C 1
ATOM 813 O O . GLN A 1 98 ? 4.320 8.301 -5.541 1.00 95.94 98 GLN A O 1
ATOM 818 N N . ILE A 1 99 ? 6.218 7.094 -5.664 1.00 97.44 99 ILE A N 1
ATOM 819 C CA . ILE A 1 99 ? 5.828 6.328 -6.859 1.00 97.44 99 ILE A CA 1
ATOM 820 C C . ILE A 1 99 ? 4.529 5.554 -6.598 1.00 97.44 99 ILE A C 1
ATOM 822 O O . ILE A 1 99 ? 3.612 5.585 -7.416 1.00 97.44 99 ILE A O 1
ATOM 826 N N . VAL A 1 100 ? 4.409 4.894 -5.441 1.00 97.06 100 VAL A N 1
ATOM 827 C CA . VAL A 1 100 ? 3.191 4.153 -5.069 1.00 97.06 100 VAL A CA 1
ATOM 828 C C . VAL A 1 100 ? 1.982 5.071 -4.958 1.00 97.06 100 VAL A C 1
ATOM 830 O O . VAL A 1 100 ? 0.900 4.703 -5.411 1.00 97.06 100 VAL A O 1
ATOM 833 N N . ASN A 1 101 ? 2.139 6.256 -4.367 1.00 94.12 101 ASN A N 1
ATOM 834 C CA . ASN A 1 101 ? 1.050 7.222 -4.249 1.00 94.12 101 ASN A CA 1
ATOM 835 C C . ASN A 1 101 ? 0.558 7.693 -5.623 1.00 94.12 101 ASN A C 1
ATOM 837 O O . ASN A 1 101 ? -0.652 7.785 -5.839 1.00 94.12 101 ASN A O 1
ATOM 841 N N . ASP A 1 102 ? 1.477 7.935 -6.555 1.00 96.12 102 ASP A N 1
ATOM 842 C CA . ASP A 1 102 ? 1.151 8.350 -7.917 1.00 96.12 102 ASP A CA 1
ATOM 843 C C . ASP A 1 102 ? 0.519 7.221 -8.738 1.00 96.12 102 ASP A C 1
ATOM 845 O O . ASP A 1 102 ? -0.533 7.423 -9.343 1.00 96.12 102 ASP A O 1
ATOM 849 N N . PHE A 1 103 ? 1.062 6.001 -8.669 1.00 97.88 103 PHE A N 1
ATOM 850 C CA . PHE A 1 103 ? 0.423 4.821 -9.260 1.00 97.88 103 PHE A CA 1
ATOM 851 C C . PHE A 1 103 ? -0.984 4.614 -8.702 1.00 97.88 103 PHE A C 1
ATOM 853 O O . PHE A 1 103 ? -1.925 4.399 -9.461 1.00 97.88 103 PHE A O 1
ATOM 860 N N . ASN A 1 104 ? -1.162 4.737 -7.385 1.00 95.69 104 ASN A N 1
ATOM 861 C CA . ASN A 1 104 ? -2.465 4.593 -6.746 1.00 95.69 104 ASN A CA 1
ATOM 862 C C . ASN A 1 104 ? -3.455 5.694 -7.125 1.00 95.69 104 ASN A C 1
ATOM 864 O O . ASN A 1 104 ? -4.657 5.439 -7.096 1.00 95.69 104 ASN A O 1
ATOM 868 N N . ARG A 1 105 ? -2.999 6.899 -7.483 1.00 93.44 105 ARG A N 1
ATOM 869 C CA . ARG A 1 105 ? -3.885 7.958 -7.982 1.00 93.44 105 ARG A CA 1
ATOM 870 C C . ARG A 1 105 ? -4.541 7.552 -9.301 1.00 93.44 105 ARG A C 1
ATOM 872 O O . ARG A 1 105 ? -5.749 7.723 -9.431 1.00 93.44 105 ARG A O 1
ATOM 879 N N . GLU A 1 106 ? -3.772 6.970 -10.218 1.00 95.06 106 GLU A N 1
ATOM 880 C CA . GLU A 1 106 ? -4.285 6.505 -11.511 1.00 95.06 106 GLU A CA 1
ATOM 881 C C . GLU A 1 106 ? -5.060 5.184 -11.377 1.00 95.06 106 GLU A C 1
ATOM 883 O O . GLU A 1 106 ? -6.174 5.064 -11.879 1.00 95.06 106 GLU A O 1
ATOM 888 N N . LEU A 1 107 ? -4.533 4.209 -10.625 1.00 95.81 107 LEU A N 1
ATOM 889 C CA . LEU A 1 107 ? -5.173 2.899 -10.420 1.00 95.81 107 LEU A CA 1
ATOM 890 C C . LEU A 1 107 ? -6.562 3.000 -9.778 1.00 95.81 107 LEU A C 1
ATOM 892 O O . LEU A 1 107 ? -7.464 2.236 -10.126 1.00 95.81 107 LEU A O 1
ATOM 896 N N . LYS A 1 108 ? -6.760 3.972 -8.880 1.00 91.44 108 LYS A N 1
ATOM 897 C CA . LYS A 1 108 ? -8.055 4.223 -8.236 1.00 91.44 108 LYS A CA 1
ATOM 898 C C . LYS A 1 108 ? -9.158 4.611 -9.219 1.00 91.44 108 LYS A C 1
ATOM 900 O O . LYS A 1 108 ? -10.322 4.397 -8.896 1.00 91.44 108 LYS A O 1
ATOM 905 N N . LEU A 1 109 ? -8.826 5.159 -10.392 1.00 90.50 109 LEU A N 1
ATOM 906 C CA . LEU A 1 109 ? -9.816 5.489 -11.426 1.00 90.50 109 LEU A CA 1
ATOM 907 C C . LEU A 1 109 ? -10.501 4.240 -11.996 1.00 90.50 109 LEU A C 1
ATOM 909 O O . LEU A 1 109 ? -11.587 4.343 -12.562 1.00 90.50 109 LEU A O 1
ATOM 913 N N . GLU A 1 110 ? -9.882 3.072 -11.819 1.00 92.94 110 GLU A N 1
ATOM 914 C CA . GLU A 1 110 ? -10.395 1.773 -12.251 1.00 92.94 110 GLU A CA 1
ATOM 915 C C . GLU A 1 110 ? -10.574 0.807 -11.075 1.00 92.94 110 GLU A C 1
ATOM 917 O O . GLU A 1 110 ? -10.496 -0.402 -11.257 1.00 92.94 110 GLU A O 1
ATOM 922 N N . ASP A 1 111 ? -10.798 1.319 -9.860 1.00 90.62 111 ASP A N 1
ATOM 923 C CA . ASP A 1 111 ? -11.013 0.521 -8.646 1.00 90.62 111 ASP A CA 1
ATOM 924 C C . ASP A 1 111 ? -9.850 -0.423 -8.288 1.00 90.62 111 ASP A C 1
ATOM 926 O O . ASP A 1 111 ? -10.064 -1.464 -7.674 1.00 90.62 111 ASP A O 1
ATOM 930 N N . HIS A 1 112 ? -8.603 -0.072 -8.620 1.00 93.88 112 HIS A N 1
ATOM 931 C CA . HIS A 1 112 ? -7.414 -0.833 -8.218 1.00 93.88 112 HIS A CA 1
ATOM 932 C C . HIS A 1 112 ? -6.487 -0.017 -7.311 1.00 93.88 112 HIS A C 1
ATOM 934 O O . HIS A 1 112 ? -6.533 1.213 -7.265 1.00 93.88 112 HIS A O 1
ATOM 940 N N . LYS A 1 113 ? -5.620 -0.711 -6.572 1.00 94.44 113 LYS A N 1
ATOM 941 C CA . LYS A 1 113 ? -4.521 -0.106 -5.812 1.00 94.44 113 LYS A CA 1
ATOM 942 C C . LYS A 1 113 ? -3.386 -1.095 -5.577 1.00 94.44 113 LYS A C 1
ATOM 944 O O . LYS A 1 113 ? -3.582 -2.305 -5.612 1.00 94.44 113 LYS A O 1
ATOM 949 N N . ILE A 1 114 ? -2.220 -0.558 -5.269 1.00 95.69 114 ILE A N 1
ATOM 950 C CA . ILE A 1 114 ? -1.046 -1.261 -4.780 1.00 95.69 114 ILE A CA 1
ATOM 951 C C . ILE A 1 114 ? -1.013 -1.109 -3.262 1.00 95.69 114 ILE A C 1
ATOM 953 O O . ILE A 1 114 ? -0.955 0.009 -2.741 1.00 95.69 114 ILE A O 1
ATOM 957 N N . ASN A 1 115 ? -1.018 -2.237 -2.560 1.00 90.75 115 ASN A N 1
ATOM 958 C CA . ASN A 1 115 ? -0.733 -2.300 -1.132 1.00 90.75 115 ASN A CA 1
ATOM 959 C C . ASN A 1 115 ? 0.684 -2.827 -0.912 1.00 90.75 115 ASN A C 1
ATOM 961 O O . ASN A 1 115 ? 1.147 -3.698 -1.645 1.00 90.75 115 ASN A O 1
ATOM 965 N N . LYS A 1 116 ? 1.344 -2.352 0.143 1.00 89.19 116 LYS A N 1
ATOM 966 C CA . LYS A 1 116 ? 2.602 -2.928 0.615 1.00 89.19 116 LYS A CA 1
ATOM 967 C C . LYS A 1 116 ? 2.319 -3.908 1.754 1.00 89.19 116 LYS A C 1
ATOM 969 O O . LYS A 1 116 ? 1.667 -3.535 2.726 1.00 89.19 116 LYS A O 1
ATOM 974 N N . LEU A 1 117 ? 2.811 -5.136 1.628 1.00 84.38 117 LEU A N 1
ATOM 975 C CA . LEU A 1 117 ? 2.815 -6.155 2.677 1.00 84.38 117 LEU A CA 1
ATOM 976 C C . LEU A 1 117 ? 4.262 -6.598 2.895 1.00 84.38 117 LEU A C 1
ATOM 978 O O . LEU A 1 117 ? 4.857 -7.229 2.022 1.00 84.38 117 LEU A O 1
ATOM 982 N N . ASP A 1 118 ? 4.833 -6.233 4.040 1.00 84.88 118 ASP A N 1
ATOM 983 C CA . ASP A 1 118 ? 6.256 -6.404 4.344 1.00 84.88 118 ASP A CA 1
ATOM 984 C C . ASP A 1 118 ? 7.161 -5.809 3.245 1.00 84.88 118 ASP A C 1
ATOM 986 O O . ASP A 1 118 ? 7.245 -4.589 3.068 1.00 84.88 118 ASP A O 1
ATOM 990 N N . SER A 1 119 ? 7.842 -6.673 2.490 1.00 87.31 119 SER A N 1
ATOM 991 C CA . SER A 1 119 ? 8.718 -6.328 1.371 1.00 87.31 119 SER A CA 1
ATOM 992 C C . SER A 1 119 ? 8.065 -6.513 -0.002 1.00 87.31 119 SER A C 1
ATOM 994 O O . SER A 1 119 ? 8.741 -6.307 -1.008 1.00 87.31 119 SER A O 1
ATOM 996 N N . LYS A 1 120 ? 6.782 -6.891 -0.059 1.00 93.75 120 LYS A N 1
ATOM 997 C CA . LYS A 1 120 ? 6.031 -7.139 -1.296 1.00 93.75 120 LYS A CA 1
ATOM 998 C C . LYS A 1 120 ? 5.034 -6.025 -1.592 1.00 93.75 120 LYS A C 1
ATOM 1000 O O . LYS A 1 120 ? 4.438 -5.447 -0.686 1.00 93.75 120 LYS A O 1
ATOM 1005 N N . TYR A 1 121 ? 4.819 -5.776 -2.877 1.00 96.00 121 TYR A N 1
ATOM 1006 C CA . TYR A 1 121 ? 3.815 -4.857 -3.397 1.00 96.00 121 TYR A CA 1
ATOM 1007 C C . TYR A 1 121 ? 2.774 -5.658 -4.176 1.00 96.00 121 TYR A C 1
ATOM 1009 O O . TYR A 1 121 ? 3.115 -6.397 -5.096 1.00 96.00 121 TYR A O 1
ATOM 1017 N N . ILE A 1 122 ? 1.513 -5.538 -3.767 1.00 94.81 122 ILE A N 1
ATOM 1018 C CA . ILE A 1 122 ? 0.404 -6.359 -4.254 1.00 94.81 122 ILE A CA 1
ATOM 1019 C C . ILE A 1 122 ? -0.627 -5.449 -4.913 1.00 94.81 122 ILE A C 1
ATOM 1021 O O . ILE A 1 122 ? -1.182 -4.568 -4.252 1.00 94.81 122 ILE A O 1
ATOM 1025 N N . LEU A 1 123 ? -0.884 -5.669 -6.200 1.00 95.25 123 LEU A N 1
ATOM 1026 C CA . LEU A 1 123 ? -1.987 -5.067 -6.934 1.00 95.25 123 LEU A CA 1
ATOM 1027 C C . LEU A 1 123 ? -3.291 -5.781 -6.570 1.00 95.25 123 LEU A C 1
ATOM 1029 O O . LEU A 1 123 ? -3.388 -7.002 -6.664 1.00 95.25 123 LEU A O 1
ATOM 1033 N N . VAL A 1 124 ? -4.306 -5.014 -6.190 1.00 92.12 124 VAL A N 1
ATOM 1034 C CA . VAL A 1 124 ? -5.623 -5.537 -5.817 1.00 92.12 124 VAL A CA 1
ATOM 1035 C C . VAL A 1 124 ? -6.742 -4.662 -6.359 1.00 92.12 124 VAL A C 1
ATOM 1037 O O . VAL A 1 124 ? -6.584 -3.447 -6.493 1.00 92.12 124 VAL A O 1
ATOM 1040 N N . GLU A 1 125 ? -7.899 -5.269 -6.607 1.00 90.06 125 GLU A N 1
ATOM 1041 C CA . GLU A 1 125 ? -9.145 -4.544 -6.849 1.00 90.06 125 GLU A CA 1
ATOM 1042 C C . GLU A 1 125 ? -9.754 -4.118 -5.502 1.00 90.06 125 GLU A C 1
ATOM 1044 O O . GLU A 1 125 ? -10.061 -4.959 -4.657 1.00 90.06 125 GLU A O 1
ATOM 1049 N N . ILE A 1 126 ? -9.953 -2.814 -5.305 1.00 83.94 126 ILE A N 1
ATOM 1050 C CA . ILE A 1 126 ? -10.368 -2.166 -4.052 1.00 83.94 126 ILE A CA 1
ATOM 1051 C C . ILE A 1 126 ? -11.621 -2.816 -3.469 1.00 83.94 126 ILE A C 1
ATOM 1053 O O . ILE A 1 126 ? -11.657 -3.113 -2.277 1.00 83.94 126 ILE A O 1
ATOM 1057 N N . ASN A 1 127 ? -12.641 -3.048 -4.294 1.00 79.19 127 ASN A N 1
ATOM 1058 C CA . ASN A 1 127 ? -13.911 -3.593 -3.821 1.00 79.19 127 ASN A CA 1
ATOM 1059 C C . ASN A 1 127 ? -13.783 -5.061 -3.399 1.00 79.19 127 ASN A C 1
ATOM 1061 O O . ASN A 1 127 ? -14.366 -5.462 -2.395 1.00 79.19 127 ASN A O 1
ATOM 1065 N N . SER A 1 128 ? -12.985 -5.847 -4.126 1.00 81.00 128 SER A N 1
ATOM 1066 C CA . SER A 1 128 ? -12.708 -7.244 -3.775 1.00 81.00 128 SER A CA 1
ATOM 1067 C C . SER A 1 128 ? -11.783 -7.390 -2.564 1.00 81.00 128 SER A C 1
ATOM 1069 O O . SER A 1 128 ? -11.868 -8.383 -1.850 1.00 81.00 128 SER A O 1
ATOM 1071 N N . ASP A 1 129 ? -10.925 -6.399 -2.317 1.00 87.88 129 ASP A N 1
ATOM 1072 C CA . ASP A 1 129 ? -9.945 -6.397 -1.232 1.00 87.88 129 ASP A CA 1
ATOM 1073 C C . ASP A 1 129 ? -10.575 -6.001 0.112 1.00 87.88 129 ASP A C 1
ATOM 1075 O O . ASP A 1 129 ? -9.997 -6.238 1.167 1.00 87.88 129 ASP A O 1
ATOM 1079 N N . LEU A 1 130 ? -11.778 -5.420 0.109 1.00 90.94 130 LEU A N 1
ATOM 1080 C CA . LEU A 1 130 ? -12.476 -4.999 1.320 1.00 90.94 130 LEU A CA 1
ATOM 1081 C C . LEU A 1 130 ? -13.600 -5.968 1.690 1.00 90.94 130 LEU A C 1
ATOM 1083 O O . LEU A 1 130 ? -14.688 -5.960 1.120 1.00 90.94 130 LEU A O 1
ATOM 1087 N N . LYS A 1 131 ? -13.379 -6.743 2.751 1.00 93.06 131 LYS A N 1
ATOM 1088 C CA . LYS A 1 131 ? -14.421 -7.551 3.387 1.00 93.06 131 LYS A CA 1
ATOM 1089 C C . LYS A 1 131 ? -15.110 -6.750 4.485 1.00 93.06 131 LYS A C 1
ATOM 1091 O O . LYS A 1 131 ? -14.479 -6.387 5.472 1.00 93.06 131 LYS A O 1
ATOM 1096 N N . TYR A 1 132 ? -16.412 -6.517 4.364 1.00 92.25 132 TYR A N 1
ATOM 1097 C CA . TYR A 1 132 ? -17.205 -5.929 5.448 1.00 92.25 132 TYR A CA 1
ATOM 1098 C C . TYR A 1 132 ? -17.110 -6.775 6.734 1.00 92.25 132 TYR A C 1
ATOM 1100 O O . TYR A 1 132 ? -17.324 -7.988 6.691 1.00 92.25 132 TYR A O 1
ATOM 1108 N N . ILE A 1 133 ? -16.803 -6.134 7.867 1.00 90.62 133 ILE A N 1
ATOM 1109 C CA . ILE A 1 133 ? -16.798 -6.761 9.203 1.00 90.62 133 ILE A CA 1
ATOM 1110 C C . ILE A 1 133 ? -18.025 -6.333 10.001 1.00 90.62 133 ILE A C 1
ATOM 1112 O O . ILE A 1 133 ? -18.681 -7.155 10.634 1.00 90.62 133 ILE A O 1
ATOM 1116 N N . GLY A 1 134 ? -18.328 -5.037 9.993 1.00 87.25 134 GLY A N 1
ATOM 1117 C CA . GLY A 1 134 ? -19.384 -4.481 10.824 1.00 87.25 134 GLY A CA 1
ATOM 1118 C C . GLY A 1 134 ? -19.548 -2.984 10.627 1.00 87.25 134 GLY A C 1
ATOM 1119 O O . GLY A 1 134 ? -18.701 -2.311 10.036 1.00 87.25 134 GLY A O 1
ATOM 1120 N N . GLU A 1 135 ? -20.633 -2.441 11.162 1.00 90.25 135 GLU A N 1
ATOM 1121 C CA . GLU A 1 135 ? -20.914 -1.015 11.117 1.00 90.25 135 GLU A CA 1
ATOM 1122 C C . GLU A 1 135 ? -21.312 -0.476 12.488 1.00 90.25 135 GLU A C 1
ATOM 1124 O O . GLU A 1 135 ? -21.989 -1.128 13.279 1.00 90.25 135 GLU A O 1
ATOM 1129 N N . GLY A 1 136 ? -20.889 0.754 12.761 1.00 86.06 136 GLY A N 1
ATOM 1130 C CA . GLY A 1 136 ? -21.395 1.555 13.864 1.00 86.06 136 GLY A CA 1
ATOM 1131 C C . GLY A 1 136 ? -22.281 2.693 13.360 1.00 86.06 136 GLY A C 1
ATOM 1132 O O . GLY A 1 136 ? -22.552 2.846 12.166 1.00 86.06 136 GLY A O 1
ATOM 1133 N N . GLY A 1 137 ? -22.676 3.573 14.282 1.00 88.50 137 GLY A N 1
ATOM 1134 C CA . GLY A 1 137 ? -23.524 4.724 13.954 1.00 88.50 137 GLY A CA 1
ATOM 1135 C C . GLY A 1 137 ? -22.895 5.728 12.979 1.00 88.50 137 GLY A C 1
ATOM 1136 O O . GLY A 1 137 ? -23.626 6.400 12.263 1.00 88.50 137 GLY A O 1
ATOM 1137 N N . PHE A 1 138 ? -21.560 5.828 12.923 1.00 91.69 138 PHE A N 1
ATOM 1138 C CA . PHE A 1 138 ? -20.858 6.813 12.083 1.00 91.69 138 PHE A CA 1
ATOM 1139 C C . PHE A 1 138 ? -19.912 6.213 11.042 1.00 91.69 138 PHE A C 1
ATOM 1141 O O . PHE A 1 138 ? -19.528 6.905 10.104 1.00 91.69 138 PHE A O 1
ATOM 1148 N N . ALA A 1 139 ? -19.489 4.965 11.214 1.00 94.00 139 ALA A N 1
ATOM 1149 C CA . ALA A 1 139 ? -18.4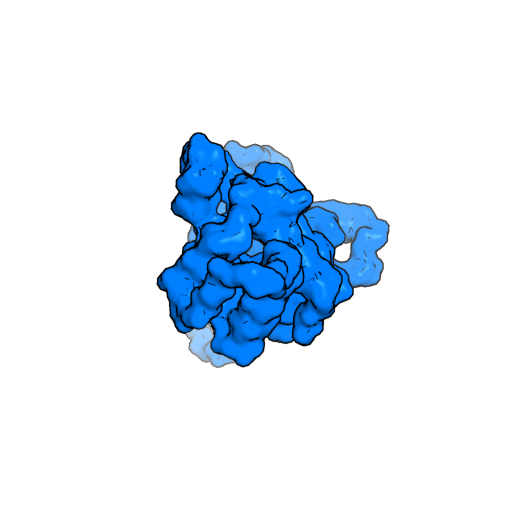02 4.384 10.437 1.00 94.00 139 ALA A CA 1
ATOM 1150 C C . ALA A 1 139 ? -18.693 2.926 10.097 1.00 94.00 139 ALA A C 1
ATOM 1152 O O . ALA A 1 139 ? -19.394 2.244 10.845 1.00 94.00 139 ALA A O 1
ATOM 1153 N N . VAL A 1 140 ? -18.115 2.469 8.994 1.00 93.81 140 VAL A N 1
ATOM 1154 C CA . VAL A 1 140 ? -18.091 1.064 8.587 1.00 93.81 140 VAL A CA 1
ATOM 1155 C C . VAL A 1 140 ? -16.671 0.538 8.750 1.00 93.81 140 VAL A C 1
ATOM 1157 O O . VAL A 1 140 ? -15.700 1.271 8.543 1.00 93.81 140 VAL A O 1
ATOM 1160 N N . VAL A 1 141 ? -16.558 -0.715 9.168 1.00 93.31 141 VAL A N 1
ATOM 1161 C CA . VAL A 1 141 ? -15.295 -1.411 9.388 1.00 93.31 141 VAL A CA 1
ATOM 1162 C C . VAL A 1 141 ? -15.150 -2.507 8.341 1.00 93.31 141 VAL A C 1
ATOM 1164 O O . VAL A 1 141 ? -16.037 -3.347 8.175 1.00 93.31 141 VAL A O 1
ATOM 1167 N N . TYR A 1 142 ? -14.013 -2.495 7.656 1.00 94.38 142 TYR A N 1
ATOM 1168 C CA . TYR A 1 142 ? -13.642 -3.463 6.636 1.00 94.38 142 TYR A CA 1
ATOM 1169 C C . TYR A 1 142 ? -12.336 -4.148 7.024 1.00 94.38 142 TYR A C 1
ATOM 1171 O O . TYR A 1 142 ? -11.443 -3.507 7.573 1.00 94.38 142 TYR A O 1
ATOM 1179 N N . LYS A 1 143 ? -12.206 -5.432 6.703 1.00 93.56 143 LYS A N 1
ATOM 1180 C CA . LYS A 1 143 ? -10.932 -6.140 6.690 1.00 93.56 143 LYS A CA 1
ATOM 1181 C C . LYS A 1 143 ? -10.377 -6.055 5.287 1.00 93.56 143 LYS A C 1
ATOM 1183 O O . LYS A 1 143 ? -11.048 -6.458 4.338 1.00 93.56 143 LYS A O 1
ATOM 1188 N N . GLN A 1 144 ? -9.158 -5.560 5.178 1.00 92.06 144 GLN A N 1
ATOM 1189 C CA . GLN A 1 144 ? -8.404 -5.643 3.951 1.00 92.06 144 GLN A CA 1
ATOM 1190 C C . GLN A 1 144 ? -7.873 -7.070 3.788 1.00 92.06 144 GLN A C 1
ATOM 1192 O O . GLN A 1 144 ? -7.078 -7.525 4.607 1.00 92.06 144 GLN A O 1
ATOM 1197 N N . ILE A 1 145 ? -8.325 -7.800 2.771 1.00 89.75 145 ILE A N 1
ATOM 1198 C CA . ILE A 1 145 ? -7.977 -9.214 2.590 1.00 89.75 145 ILE A CA 1
ATOM 1199 C C . ILE A 1 145 ? -6.484 -9.361 2.297 1.00 89.75 145 ILE A C 1
ATOM 1201 O O . ILE A 1 145 ? -5.847 -10.241 2.871 1.00 89.75 145 ILE A O 1
ATOM 1205 N N . SER A 1 146 ? -5.912 -8.491 1.461 1.00 85.69 146 SER A N 1
ATOM 1206 C CA . SER A 1 146 ? -4.524 -8.634 1.023 1.00 85.69 146 SER A CA 1
ATOM 1207 C C . SER A 1 146 ? -3.493 -8.377 2.118 1.00 85.69 146 SER A C 1
ATOM 1209 O O . SER A 1 146 ? -2.391 -8.902 2.040 1.00 85.69 146 SER A O 1
ATOM 1211 N N . THR A 1 147 ? -3.808 -7.524 3.096 1.00 88.06 147 THR A N 1
ATOM 1212 C CA . THR A 1 147 ? -2.868 -7.125 4.162 1.00 88.06 147 THR A CA 1
ATOM 1213 C C . THR A 1 147 ? -3.274 -7.631 5.544 1.00 88.06 147 THR A C 1
ATOM 1215 O O . THR A 1 147 ? -2.465 -7.592 6.462 1.00 88.06 147 THR A O 1
ATOM 1218 N N . GLY A 1 148 ? -4.527 -8.058 5.725 1.00 89.12 148 GLY A N 1
ATOM 1219 C CA . GLY A 1 148 ? -5.113 -8.348 7.035 1.00 89.12 148 GLY A CA 1
ATOM 1220 C C . GLY A 1 148 ? -5.459 -7.104 7.863 1.00 89.12 148 GLY A C 1
ATOM 1221 O O . GLY A 1 148 ? -6.087 -7.236 8.909 1.00 89.12 148 GLY A O 1
ATOM 1222 N N . ILE A 1 149 ? -5.103 -5.900 7.401 1.00 92.69 149 ILE A N 1
ATOM 1223 C CA . ILE A 1 149 ? -5.309 -4.646 8.134 1.00 92.69 149 ILE A CA 1
ATOM 1224 C C . ILE A 1 149 ? -6.798 -4.305 8.202 1.00 92.69 149 ILE A C 1
ATOM 1226 O O . ILE A 1 149 ? -7.539 -4.431 7.224 1.00 92.69 149 ILE A O 1
ATOM 1230 N N . ILE A 1 150 ? -7.239 -3.795 9.350 1.00 94.75 150 ILE A N 1
ATOM 1231 C CA . ILE A 1 150 ? -8.602 -3.307 9.517 1.00 94.75 150 ILE A CA 1
ATOM 1232 C C . ILE A 1 150 ? -8.680 -1.834 9.130 1.00 94.75 150 ILE A C 1
ATOM 1234 O O . ILE A 1 150 ? -7.904 -1.007 9.599 1.00 94.75 150 ILE A O 1
ATOM 1238 N N . ILE A 1 151 ? -9.656 -1.488 8.294 1.00 94.94 151 ILE A N 1
ATOM 1239 C CA . ILE A 1 151 ? -9.937 -0.125 7.852 1.00 94.94 151 ILE A CA 1
ATOM 1240 C C . ILE A 1 151 ? -11.269 0.308 8.448 1.00 94.94 151 ILE A C 1
ATOM 1242 O O . ILE A 1 151 ? -12.326 -0.226 8.108 1.00 94.94 151 ILE A O 1
ATOM 1246 N N . LYS A 1 152 ? -11.237 1.331 9.300 1.00 95.19 152 LYS A N 1
ATOM 1247 C CA . LYS A 1 152 ? -12.445 2.008 9.770 1.00 95.19 152 LYS A CA 1
ATOM 1248 C C . LYS A 1 152 ? -12.651 3.275 8.953 1.00 95.19 152 LYS A C 1
ATOM 1250 O O . LYS A 1 152 ? -11.825 4.186 9.000 1.00 95.19 152 LYS A O 1
ATOM 1255 N N . LYS A 1 153 ? -13.749 3.335 8.200 1.00 95.94 153 LYS A N 1
ATOM 1256 C CA . LYS A 1 153 ? -14.067 4.419 7.259 1.00 95.94 153 LYS A CA 1
ATOM 1257 C C . LYS A 1 153 ? -15.338 5.148 7.678 1.00 95.94 153 LYS A C 1
ATOM 1259 O O . LYS A 1 153 ? -16.339 4.515 8.014 1.00 95.94 153 LYS A O 1
ATOM 1264 N N . LEU A 1 154 ? -15.295 6.481 7.682 1.00 96.62 154 LEU A N 1
ATOM 1265 C CA . LEU A 1 154 ? -16.472 7.304 7.953 1.00 96.62 154 LEU A CA 1
ATOM 1266 C C . LEU A 1 154 ? -17.527 7.089 6.853 1.00 96.62 154 LEU A C 1
ATOM 1268 O O . LEU A 1 154 ? -17.180 7.054 5.674 1.00 96.62 154 LEU A O 1
ATOM 1272 N N . LYS A 1 155 ? -18.804 6.946 7.232 1.00 95.25 155 LYS A N 1
ATOM 1273 C CA . LYS A 1 155 ? -19.893 6.766 6.260 1.00 95.25 155 LYS A CA 1
ATOM 1274 C C . LYS A 1 155 ? -20.050 8.003 5.371 1.00 95.25 155 LYS A C 1
ATOM 1276 O O . LYS A 1 155 ? -19.860 9.134 5.835 1.00 95.25 155 LYS A O 1
ATOM 1281 N N . GLU A 1 156 ? -20.401 7.782 4.106 1.00 93.19 156 GLU A N 1
ATOM 1282 C CA . GLU A 1 156 ? -20.446 8.827 3.076 1.00 93.19 156 GLU A CA 1
ATOM 1283 C C . GLU A 1 156 ? -21.389 9.974 3.449 1.00 93.19 156 GLU A C 1
ATOM 1285 O O . GLU A 1 156 ? -21.029 11.146 3.304 1.00 93.19 156 GLU A O 1
ATOM 1290 N N . GLU A 1 157 ? -22.542 9.663 4.050 1.00 94.81 157 GLU A N 1
ATOM 1291 C CA . GLU A 1 157 ? -23.521 10.655 4.500 1.00 94.81 157 GLU A CA 1
ATOM 1292 C C . GLU A 1 157 ? -22.977 11.629 5.563 1.00 94.81 157 GLU A C 1
ATOM 1294 O O . GLU A 1 157 ? -23.550 12.700 5.783 1.00 94.81 157 GLU A O 1
ATOM 1299 N N . PHE A 1 158 ? -21.848 11.308 6.208 1.00 95.62 158 PHE A N 1
ATOM 1300 C CA . PHE A 1 158 ? -21.221 12.149 7.227 1.00 95.62 158 PHE A CA 1
ATOM 1301 C C . PHE A 1 158 ? -19.981 12.912 6.745 1.00 95.62 158 PHE A C 1
ATOM 1303 O O . PHE A 1 158 ? -19.472 13.754 7.494 1.00 95.62 158 PHE A O 1
ATOM 1310 N N . LEU A 1 159 ? -19.508 12.700 5.510 1.00 92.88 159 LEU A N 1
ATOM 1311 C CA . LEU A 1 159 ? -18.291 13.345 4.986 1.00 92.88 159 LEU A CA 1
ATOM 1312 C C . LEU A 1 159 ? -18.398 14.879 4.918 1.00 92.88 159 LEU A C 1
ATOM 1314 O O . LEU A 1 159 ? -17.410 15.597 5.105 1.00 92.88 159 LEU A O 1
ATOM 1318 N N . THR A 1 160 ? -19.600 15.419 4.717 1.00 93.50 160 THR A N 1
ATOM 1319 C CA . THR A 1 160 ? -19.843 16.873 4.701 1.00 93.50 160 THR A CA 1
ATOM 1320 C C . THR A 1 160 ? -19.988 17.466 6.109 1.00 93.50 160 THR A C 1
ATOM 1322 O O . THR A 1 160 ? -19.854 18.680 6.304 1.00 93.50 160 THR A O 1
ATOM 1325 N N . ASN A 1 161 ? -20.190 16.630 7.133 1.00 96.25 161 ASN A N 1
ATOM 1326 C CA . ASN A 1 161 ? -20.378 17.074 8.507 1.00 96.25 161 ASN A CA 1
ATOM 1327 C C . ASN A 1 161 ? -19.032 17.309 9.211 1.00 96.25 161 ASN A C 1
ATOM 1329 O O . ASN A 1 161 ? -18.398 16.400 9.755 1.00 96.25 161 ASN A O 1
ATOM 1333 N N . ARG A 1 162 ? -18.621 18.581 9.279 1.00 94.94 162 ARG A N 1
ATOM 1334 C CA . ARG A 1 162 ? -17.376 19.005 9.948 1.00 94.94 162 ARG A CA 1
ATOM 1335 C C . ARG A 1 162 ? -17.279 18.558 11.412 1.00 94.94 162 ARG A C 1
ATOM 1337 O O . ARG A 1 162 ? -16.185 18.232 11.873 1.00 94.94 162 ARG A O 1
ATOM 1344 N N . GLY A 1 163 ? -18.395 18.536 12.142 1.00 95.19 163 GLY A N 1
ATOM 1345 C CA . GLY A 1 163 ? -18.429 18.125 13.546 1.00 95.19 163 GLY A CA 1
ATOM 1346 C C . GLY A 1 163 ? -18.132 16.636 13.721 1.00 95.19 163 GLY A C 1
ATOM 1347 O O . GLY A 1 163 ? -17.307 16.271 14.561 1.00 95.19 163 GLY A O 1
ATOM 1348 N N . ILE A 1 164 ? -18.752 15.788 12.897 1.00 94.31 164 ILE A N 1
ATOM 1349 C CA . ILE A 1 164 ? -18.531 14.334 12.916 1.00 94.31 164 ILE A CA 1
ATOM 1350 C C . ILE A 1 164 ? -17.106 14.010 12.471 1.00 94.31 164 ILE A C 1
ATOM 1352 O O . ILE A 1 164 ? -16.395 13.313 13.190 1.00 94.31 164 ILE A O 1
ATOM 1356 N N . ARG A 1 165 ? -16.632 14.611 11.375 1.00 96.00 165 ARG A N 1
ATOM 1357 C CA . ARG A 1 165 ? -15.237 14.491 10.921 1.00 96.00 165 ARG A CA 1
ATOM 1358 C C . ARG A 1 165 ? -14.222 14.836 12.007 1.00 96.00 165 ARG A C 1
ATOM 1360 O O . ARG A 1 165 ? -13.244 14.118 12.200 1.00 96.00 165 ARG A O 1
ATOM 1367 N N . SER A 1 166 ? -14.449 15.935 12.727 1.00 94.94 166 SER A N 1
ATOM 1368 C CA . SER A 1 166 ? -13.575 16.351 13.827 1.00 94.94 166 SER A CA 1
ATOM 1369 C C . SER A 1 166 ? -13.555 15.315 14.953 1.00 94.94 166 SER A C 1
ATOM 1371 O O . SER A 1 166 ? -12.485 14.958 15.446 1.00 94.94 166 SER A O 1
ATOM 1373 N N . ARG A 1 167 ? -14.723 14.771 15.324 1.00 93.19 167 ARG A N 1
ATOM 1374 C CA . ARG A 1 167 ? -14.825 13.705 16.333 1.00 93.19 167 ARG A CA 1
ATOM 1375 C C . ARG A 1 167 ? -14.124 12.424 15.884 1.00 93.19 167 ARG A C 1
ATOM 1377 O O . ARG A 1 167 ? -13.361 11.878 16.672 1.00 93.19 167 ARG A O 1
ATOM 1384 N N . PHE A 1 168 ? -14.315 12.018 14.632 1.00 94.88 168 PHE A N 1
ATOM 1385 C CA . PHE A 1 168 ? -13.679 10.843 14.038 1.00 94.88 168 PHE A CA 1
ATOM 1386 C C . PHE A 1 168 ? -12.148 10.972 14.018 1.00 94.88 168 PHE A C 1
ATOM 1388 O O . PHE A 1 168 ? -11.432 10.113 14.523 1.00 94.88 168 PHE A O 1
ATOM 1395 N N . LYS A 1 169 ? -11.616 12.113 13.559 1.00 94.31 169 LYS A N 1
ATOM 1396 C CA . LYS A 1 169 ? -10.165 12.374 13.587 1.00 94.31 169 LYS A CA 1
ATOM 1397 C C . LYS A 1 169 ? -9.614 12.466 15.012 1.00 94.31 169 LYS A C 1
ATOM 1399 O O . LYS A 1 169 ? -8.465 12.108 15.263 1.00 94.31 169 LYS A O 1
ATOM 1404 N N . ARG A 1 170 ? -10.409 12.972 15.959 1.00 92.62 170 ARG A N 1
ATOM 1405 C CA . ARG A 1 170 ? -10.024 13.015 17.373 1.00 92.62 170 ARG A CA 1
ATOM 1406 C C . ARG A 1 170 ? -9.931 11.612 17.964 1.00 92.62 170 ARG A C 1
ATOM 1408 O O . ARG A 1 170 ? -8.991 11.382 18.708 1.00 92.62 170 ARG A O 1
ATOM 1415 N N . GLU A 1 171 ? -10.857 10.713 17.638 1.00 92.00 171 GLU A N 1
ATOM 1416 C CA . GLU A 1 171 ? -10.807 9.298 18.034 1.00 92.00 171 GLU A CA 1
ATOM 1417 C C . GLU A 1 171 ? -9.496 8.649 17.585 1.00 92.00 171 GLU A C 1
ATOM 1419 O O . GLU A 1 171 ? -8.751 8.169 18.434 1.00 92.00 171 GLU A O 1
ATOM 1424 N N . PHE A 1 172 ? -9.140 8.780 16.302 1.00 94.00 172 PHE A N 1
ATOM 1425 C CA . PHE A 1 172 ? -7.841 8.337 15.788 1.00 94.00 172 PHE A CA 1
ATOM 1426 C C . PHE A 1 172 ? -6.674 8.903 16.612 1.00 94.00 172 PHE A C 1
ATOM 1428 O O . PHE A 1 172 ? -5.879 8.157 17.169 1.00 94.00 172 PHE A O 1
ATOM 1435 N N . LYS A 1 173 ? -6.582 10.230 16.772 1.00 92.38 173 LYS A N 1
ATOM 1436 C CA . LYS A 1 173 ? -5.474 10.855 17.526 1.00 92.38 173 LYS A CA 1
ATOM 1437 C C . LYS A 1 173 ? -5.388 10.350 18.966 1.00 92.38 173 LYS A C 1
ATOM 1439 O O . LYS A 1 173 ? -4.300 10.161 19.504 1.00 92.38 173 LYS A O 1
ATOM 1444 N N . ILE A 1 174 ? -6.549 10.168 19.588 1.00 89.19 174 ILE A N 1
ATOM 1445 C CA . ILE A 1 174 ? -6.690 9.668 20.948 1.00 89.19 174 ILE A CA 1
ATOM 1446 C C . ILE A 1 174 ? -6.115 8.257 21.043 1.00 89.19 174 ILE A C 1
ATOM 1448 O O . ILE A 1 174 ? -5.281 8.026 21.918 1.00 89.19 174 ILE A O 1
ATOM 1452 N N . THR A 1 175 ? -6.521 7.353 20.162 1.00 89.38 175 THR A N 1
ATOM 1453 C CA . THR A 1 175 ? -6.062 5.964 20.188 1.00 89.38 175 THR A CA 1
ATOM 1454 C C . THR A 1 175 ? -4.592 5.860 19.766 1.00 89.38 175 THR A C 1
ATOM 1456 O O . THR A 1 175 ? -3.816 5.215 20.461 1.00 89.38 175 THR A O 1
ATOM 1459 N N . LYS A 1 176 ? -4.131 6.641 18.775 1.00 91.69 176 LYS A N 1
ATOM 1460 C CA . LYS A 1 176 ? -2.711 6.692 18.377 1.00 91.69 176 LYS A CA 1
ATOM 1461 C C . LYS A 1 176 ? -1.806 7.125 19.528 1.00 91.69 176 LYS A C 1
ATOM 1463 O O . LYS A 1 176 ? -0.734 6.562 19.713 1.00 91.69 176 LYS A O 1
ATOM 1468 N N . SER A 1 177 ? -2.238 8.092 20.344 1.00 88.88 177 SER A N 1
ATOM 1469 C CA . SER A 1 177 ? -1.467 8.517 21.528 1.00 88.88 177 SER A CA 1
ATOM 1470 C C . SER A 1 177 ? -1.320 7.416 22.589 1.00 88.88 177 SER A C 1
ATOM 1472 O O . SER A 1 177 ? -0.471 7.521 23.475 1.00 88.88 177 SER A O 1
ATOM 1474 N N . LEU A 1 178 ? -2.148 6.372 22.511 1.00 89.00 178 LEU A N 1
ATOM 1475 C CA . LEU A 1 178 ? -2.131 5.231 23.414 1.00 89.00 178 LEU A CA 1
ATOM 1476 C C . LEU A 1 178 ? -1.356 4.024 22.860 1.00 89.00 178 LEU A C 1
ATOM 1478 O O . LEU A 1 178 ? -1.037 3.168 23.674 1.00 89.00 178 LEU A O 1
ATOM 1482 N N . SER A 1 179 ? -0.960 3.993 21.577 1.00 86.06 179 SER A N 1
ATOM 1483 C CA . SER A 1 179 ? -0.210 2.875 20.944 1.00 86.06 179 SER A CA 1
ATOM 1484 C C . SER A 1 179 ? 0.927 2.357 21.829 1.00 86.06 179 SER A C 1
ATOM 1486 O O . SER A 1 179 ? 1.653 3.183 22.388 1.00 86.06 179 SER A O 1
ATOM 1488 N N . ASN A 1 180 ? 1.122 1.044 21.954 1.00 84.00 180 ASN A N 1
ATOM 1489 C CA . ASN A 1 180 ? 1.997 0.386 22.951 1.00 84.00 180 ASN A CA 1
ATOM 1490 C C . ASN A 1 180 ? 1.475 0.384 24.408 1.00 84.00 180 ASN A C 1
ATOM 1492 O O . ASN A 1 180 ? 2.267 0.226 25.337 1.00 84.00 180 ASN A O 1
ATOM 1496 N N . VAL A 1 181 ? 0.194 0.662 24.665 1.00 87.88 181 VAL A N 1
ATOM 1497 C CA . VAL A 1 181 ? -0.430 0.268 25.944 1.00 87.88 181 VAL A CA 1
ATOM 1498 C C . VAL A 1 181 ? -1.018 -1.111 25.719 1.00 87.88 181 VAL A C 1
ATOM 1500 O O . VAL A 1 181 ? -1.885 -1.261 24.866 1.00 87.88 181 VAL A O 1
ATOM 1503 N N . GLU A 1 182 ? -0.545 -2.101 26.472 1.00 87.19 182 GLU A N 1
ATOM 1504 C CA . GLU A 1 182 ? -1.069 -3.463 26.392 1.00 87.19 182 GLU A CA 1
ATOM 1505 C C . GLU A 1 182 ? -2.593 -3.459 26.593 1.00 87.19 182 GLU A C 1
ATOM 1507 O O . GLU A 1 182 ? -3.108 -2.789 27.491 1.00 87.19 182 GLU A O 1
ATOM 1512 N N . GLY A 1 183 ? -3.320 -4.154 25.716 1.00 85.25 183 GLY A N 1
ATOM 1513 C CA . GLY A 1 183 ? -4.786 -4.185 25.712 1.00 85.25 183 GLY A CA 1
ATOM 1514 C C . GLY A 1 183 ? -5.475 -2.982 25.049 1.00 85.25 183 GLY A C 1
ATOM 1515 O O . GLY A 1 183 ? -6.705 -2.921 25.051 1.00 85.25 183 GLY A O 1
ATOM 1516 N N . VAL A 1 184 ? -4.732 -2.031 24.471 1.00 88.75 184 VAL A N 1
ATOM 1517 C CA . VAL A 1 184 ? -5.280 -1.005 23.568 1.00 88.75 184 VAL A CA 1
ATOM 1518 C C . VAL A 1 184 ? -4.905 -1.350 22.135 1.00 88.75 184 VAL A C 1
ATOM 1520 O O . VAL A 1 184 ? -3.730 -1.531 21.849 1.00 88.75 184 VAL A O 1
ATOM 1523 N N . ILE A 1 185 ? -5.904 -1.363 21.250 1.00 88.81 185 ILE A N 1
ATOM 1524 C CA . ILE A 1 185 ? -5.705 -1.645 19.828 1.00 88.81 185 ILE A CA 1
ATOM 1525 C C . ILE A 1 185 ? -4.715 -0.662 19.191 1.00 88.81 185 ILE A C 1
ATOM 1527 O O . ILE A 1 185 ? -4.867 0.565 19.308 1.00 88.81 185 ILE A O 1
ATOM 1531 N N . ASP A 1 186 ? -3.725 -1.198 18.491 1.00 90.06 186 ASP A N 1
ATOM 1532 C CA . ASP A 1 186 ? -2.768 -0.408 17.740 1.00 90.06 186 ASP A CA 1
ATOM 1533 C C . ASP A 1 186 ? -3.393 0.094 16.436 1.00 90.06 186 ASP A C 1
ATOM 1535 O O . ASP A 1 186 ? -4.008 -0.634 15.653 1.00 90.06 186 ASP A O 1
ATOM 1539 N N . ILE A 1 187 ? -3.229 1.396 16.198 1.00 93.56 187 ILE A N 1
ATOM 1540 C CA . ILE A 1 187 ? -3.684 2.052 14.973 1.00 93.56 187 ILE A CA 1
ATOM 1541 C C . ILE A 1 187 ? -2.489 2.600 14.205 1.00 93.56 187 ILE A C 1
ATOM 1543 O O . ILE A 1 187 ? -1.521 3.082 14.804 1.00 93.56 187 ILE A O 1
ATOM 1547 N N . TYR A 1 188 ? -2.564 2.587 12.879 1.00 92.00 188 TYR A N 1
ATOM 1548 C CA . TYR A 1 188 ? -1.441 2.952 12.021 1.00 92.00 188 TYR A CA 1
ATOM 1549 C C . TYR A 1 188 ? -1.607 4.374 11.488 1.00 92.00 188 TYR A C 1
ATOM 1551 O O . TYR A 1 188 ? -1.123 5.310 12.133 1.00 92.00 188 TYR A O 1
ATOM 1559 N N . ASP A 1 189 ? -2.353 4.563 10.404 1.00 91.94 189 ASP A N 1
ATOM 1560 C CA . ASP A 1 189 ? -2.371 5.824 9.666 1.00 91.94 189 ASP A CA 1
ATOM 1561 C C . ASP A 1 189 ? -3.783 6.341 9.428 1.00 91.94 189 ASP A C 1
ATOM 1563 O O . ASP A 1 189 ? -4.757 5.589 9.416 1.00 91.94 189 ASP A O 1
ATOM 1567 N N . PHE A 1 190 ? -3.890 7.658 9.247 1.00 93.06 190 PHE A N 1
ATOM 1568 C CA . PHE A 1 190 ? -5.146 8.336 8.941 1.00 93.06 190 PHE A CA 1
ATOM 1569 C C . PHE A 1 190 ? -5.114 8.893 7.520 1.00 93.06 190 PHE A C 1
ATOM 1571 O O . PHE A 1 190 ? -4.313 9.779 7.216 1.00 93.06 190 PHE A O 1
ATOM 1578 N N . ASN A 1 191 ? -6.049 8.454 6.683 1.00 91.25 191 ASN A N 1
ATOM 1579 C CA . ASN A 1 191 ? -6.253 8.981 5.342 1.00 91.25 191 ASN A CA 1
ATOM 1580 C C . ASN A 1 191 ? -7.211 10.185 5.400 1.00 91.25 191 ASN A C 1
ATOM 1582 O O . ASN A 1 191 ? -8.382 10.058 5.769 1.00 91.25 191 ASN A O 1
ATOM 1586 N N . ASN A 1 192 ? -6.706 11.375 5.055 1.00 88.25 192 ASN A N 1
ATOM 1587 C CA . ASN A 1 192 ? -7.495 12.612 5.102 1.00 88.25 192 ASN A CA 1
ATOM 1588 C C . ASN A 1 192 ? -8.491 12.749 3.947 1.00 88.25 192 ASN A C 1
ATOM 1590 O O . ASN A 1 192 ? -9.501 13.429 4.133 1.00 88.25 192 ASN A O 1
ATOM 1594 N N . ASP A 1 193 ? -8.227 12.113 2.810 1.00 84.94 193 ASP A N 1
ATOM 1595 C CA . ASP A 1 193 ? -9.064 12.218 1.616 1.00 84.94 193 ASP A CA 1
ATOM 1596 C C . ASP A 1 193 ? -10.293 11.319 1.749 1.00 84.94 193 ASP A C 1
ATOM 1598 O O . ASP A 1 193 ? -11.414 11.728 1.458 1.00 84.94 193 ASP A O 1
ATOM 1602 N N . GLU A 1 194 ? -10.099 10.117 2.294 1.00 87.12 194 GLU A N 1
ATOM 1603 C CA . GLU A 1 194 ? -11.167 9.130 2.476 1.00 87.12 194 GLU A CA 1
ATOM 1604 C C . GLU A 1 194 ? -11.803 9.151 3.871 1.00 87.12 194 GLU A C 1
ATOM 1606 O O . GLU A 1 194 ? -12.778 8.437 4.111 1.00 87.12 194 GLU A O 1
ATOM 1611 N N . PHE A 1 195 ? -11.263 9.949 4.801 1.00 94.38 195 PHE A N 1
ATOM 1612 C CA . PHE A 1 195 ? -11.680 9.966 6.207 1.00 94.38 195 PHE A CA 1
ATOM 1613 C C . PHE A 1 195 ? -11.763 8.550 6.801 1.00 94.38 195 PHE A C 1
ATOM 1615 O O . PHE A 1 195 ? -12.775 8.124 7.367 1.00 94.38 195 PHE A O 1
ATOM 1622 N N . SER A 1 196 ? -10.658 7.824 6.680 1.00 95.31 196 SER A N 1
ATOM 1623 C CA . SER A 1 196 ? -10.482 6.477 7.213 1.00 95.31 196 SER A CA 1
ATOM 1624 C C . SER A 1 196 ? -9.190 6.377 8.016 1.00 95.31 196 SER A C 1
ATOM 1626 O O . SER A 1 196 ? -8.294 7.214 7.889 1.00 95.31 196 SER A O 1
ATOM 1628 N N . TYR A 1 197 ? -9.097 5.367 8.873 1.00 95.94 197 TYR A N 1
ATOM 1629 C CA . TYR A 1 197 ? -7.831 4.987 9.485 1.00 95.94 197 TYR A CA 1
ATOM 1630 C C . TYR A 1 197 ? -7.682 3.476 9.579 1.00 95.94 197 TYR A C 1
ATOM 1632 O O . TYR A 1 197 ? -8.675 2.742 9.597 1.00 95.94 197 TYR A O 1
ATOM 1640 N N . THR A 1 198 ? -6.430 3.042 9.628 1.00 95.00 198 THR A N 1
ATOM 1641 C CA . THR A 1 198 ? -6.034 1.638 9.687 1.00 95.00 198 THR A CA 1
ATOM 1642 C C . THR A 1 198 ? -5.686 1.211 11.111 1.00 95.00 198 THR A C 1
ATOM 1644 O O . THR A 1 198 ? -5.206 2.020 11.911 1.00 95.00 198 THR A O 1
ATOM 1647 N N . MET A 1 199 ? -5.951 -0.049 11.443 1.00 93.50 199 MET A N 1
ATOM 1648 C CA . MET A 1 199 ? -5.674 -0.644 12.751 1.00 93.50 199 MET A CA 1
ATOM 1649 C C . MET A 1 199 ? -5.417 -2.147 12.643 1.00 93.50 199 MET A C 1
ATOM 1651 O O . MET A 1 199 ? -5.743 -2.754 11.619 1.00 93.50 199 MET A O 1
ATOM 1655 N N . GLU A 1 200 ? -4.815 -2.727 13.679 1.00 90.94 200 GLU A N 1
ATOM 1656 C CA . GLU A 1 200 ? -4.647 -4.179 13.772 1.00 90.94 200 GLU A CA 1
ATOM 1657 C C . GLU A 1 200 ? -6.003 -4.906 13.824 1.00 90.94 200 GLU A C 1
ATOM 1659 O O . GLU A 1 200 ? -7.047 -4.314 14.119 1.00 90.94 200 GLU A O 1
ATOM 1664 N N . GLU A 1 201 ? -5.996 -6.199 13.509 1.00 90.69 201 GLU A N 1
ATOM 1665 C CA . GLU A 1 201 ? -7.168 -7.055 13.676 1.00 90.69 201 GLU A CA 1
ATOM 1666 C C . GLU A 1 201 ? -7.284 -7.498 15.135 1.00 90.69 201 GLU A C 1
ATOM 1668 O O . GLU A 1 201 ? -6.347 -8.056 15.695 1.00 90.69 201 GLU A O 1
ATOM 1673 N N . ALA A 1 202 ? -8.442 -7.243 15.747 1.00 86.56 202 ALA A N 1
ATOM 1674 C CA . ALA A 1 202 ? -8.781 -7.778 17.060 1.00 86.56 202 ALA A CA 1
ATOM 1675 C C . ALA A 1 202 ? -9.493 -9.128 16.906 1.00 86.56 202 ALA A C 1
ATOM 1677 O O . ALA A 1 202 ? -10.246 -9.312 15.949 1.00 86.56 202 ALA A O 1
ATOM 1678 N N . ASP A 1 203 ? -9.307 -10.029 17.873 1.00 83.88 203 ASP A N 1
ATOM 1679 C CA . ASP A 1 203 ? -9.883 -11.378 17.828 1.00 83.88 203 ASP A CA 1
ATOM 1680 C C . ASP A 1 203 ? -11.420 -11.352 17.792 1.00 83.88 203 ASP A C 1
ATOM 1682 O O . ASP A 1 203 ? -12.049 -11.760 16.817 1.00 83.88 203 ASP A O 1
ATOM 1686 N N . ILE A 1 204 ? -12.033 -10.860 18.869 1.00 83.12 204 ILE A N 1
ATOM 1687 C CA . ILE A 1 204 ? -13.483 -10.748 19.063 1.00 83.12 204 ILE A CA 1
ATOM 1688 C C . ILE A 1 204 ? -13.784 -9.575 19.994 1.00 83.12 204 ILE A C 1
ATOM 1690 O O . ILE A 1 204 ? -12.902 -9.059 20.680 1.00 83.12 204 ILE A O 1
ATOM 1694 N N . THR A 1 205 ? -15.041 -9.136 20.037 1.00 85.38 205 THR A N 1
ATOM 1695 C CA . THR A 1 205 ? -15.456 -8.127 21.018 1.00 85.38 205 THR A CA 1
ATOM 1696 C C . THR A 1 205 ? -15.660 -8.763 22.395 1.00 85.38 205 THR A C 1
ATOM 1698 O O . THR A 1 205 ? -16.074 -9.920 22.478 1.00 85.38 205 THR A O 1
ATOM 1701 N N . LEU A 1 206 ? -15.476 -7.998 23.481 1.00 86.19 206 LEU A N 1
ATOM 1702 C CA . LEU A 1 206 ? -15.809 -8.476 24.833 1.00 86.19 206 LEU A CA 1
ATOM 1703 C C . LEU A 1 206 ? -17.257 -8.938 24.940 1.00 86.19 206 LEU A C 1
ATOM 1705 O O . LEU A 1 206 ? -17.570 -9.893 25.642 1.00 86.19 206 LEU A O 1
ATOM 1709 N N . TYR A 1 207 ? -18.156 -8.233 24.254 1.00 85.81 207 TYR A N 1
ATOM 1710 C CA . TYR A 1 207 ? -19.563 -8.594 24.231 1.00 85.81 207 TYR A CA 1
ATOM 1711 C C . TYR A 1 207 ? -19.749 -9.993 23.642 1.00 85.81 207 TYR A C 1
ATOM 1713 O O . TYR A 1 207 ? -20.374 -10.839 24.277 1.00 85.81 207 TYR A O 1
ATOM 1721 N N . ASP A 1 208 ? -19.154 -10.254 22.477 1.00 85.06 208 ASP A N 1
ATOM 1722 C CA . ASP A 1 208 ? -19.241 -11.560 21.827 1.00 85.06 208 ASP A CA 1
ATOM 1723 C C . ASP A 1 208 ? -18.524 -12.640 22.641 1.00 85.06 208 ASP A C 1
ATOM 1725 O O . ASP A 1 208 ? -19.025 -13.758 22.729 1.00 85.06 208 ASP A O 1
ATOM 1729 N N . TYR A 1 209 ? -17.398 -12.324 23.287 1.00 87.94 209 TYR A N 1
ATOM 1730 C CA . TYR A 1 209 ? -16.730 -13.252 24.198 1.00 87.94 209 TYR A CA 1
ATOM 1731 C C . TYR A 1 209 ? -17.643 -13.645 25.364 1.00 87.94 209 TYR A C 1
ATOM 1733 O O . TYR A 1 209 ? -17.827 -14.832 25.619 1.00 87.94 209 TYR A O 1
ATOM 1741 N N . ILE A 1 210 ? -18.271 -12.667 26.024 1.00 89.69 210 ILE A N 1
ATOM 1742 C CA . ILE A 1 210 ? -19.184 -12.904 27.149 1.00 89.69 210 ILE A CA 1
ATOM 1743 C C . ILE A 1 210 ? -20.426 -13.683 26.723 1.00 89.69 210 ILE A C 1
ATOM 1745 O O . ILE A 1 210 ? -20.899 -14.534 27.469 1.00 89.69 210 ILE A O 1
ATOM 1749 N N . VAL A 1 211 ? -20.985 -13.383 25.552 1.00 90.00 211 VAL A N 1
ATOM 1750 C CA . VAL A 1 211 ? -22.219 -14.025 25.084 1.00 90.00 211 VAL A CA 1
ATOM 1751 C C . VAL A 1 211 ? -21.974 -15.457 24.605 1.00 90.00 211 VAL A C 1
ATOM 1753 O O . VAL A 1 211 ? -22.852 -16.302 24.767 1.00 90.00 211 VAL A O 1
ATOM 1756 N N . ASN A 1 212 ? -20.803 -15.741 24.029 1.00 90.88 212 ASN A N 1
ATOM 1757 C CA . ASN A 1 212 ? -20.508 -17.040 23.420 1.00 90.88 212 ASN A CA 1
ATOM 1758 C C . ASN A 1 212 ? -19.757 -18.018 24.339 1.00 90.88 212 ASN A C 1
ATOM 1760 O O . ASN A 1 212 ? -19.543 -19.160 23.936 1.00 90.88 212 ASN A O 1
ATOM 1764 N N . ASN A 1 213 ? -19.367 -17.607 25.549 1.00 88.94 213 ASN A N 1
ATOM 1765 C CA . ASN A 1 213 ? -18.657 -18.456 26.508 1.00 88.94 213 ASN A CA 1
ATOM 1766 C C . ASN A 1 213 ? -19.401 -18.519 27.847 1.00 88.94 213 ASN A C 1
ATOM 1768 O O . ASN A 1 213 ? -20.040 -17.554 28.263 1.00 88.94 213 ASN A O 1
ATOM 1772 N N . ASP A 1 214 ? -19.301 -19.656 28.537 1.00 91.81 214 ASP A N 1
ATOM 1773 C CA . ASP A 1 214 ? -19.805 -19.789 29.905 1.00 91.81 214 ASP A CA 1
ATOM 1774 C C . ASP A 1 214 ? -18.735 -19.285 30.875 1.00 91.81 214 ASP A C 1
ATOM 1776 O O . ASP A 1 214 ? -17.782 -19.997 31.178 1.00 91.81 214 ASP A O 1
ATOM 1780 N N . ILE A 1 215 ? -18.864 -18.020 31.281 1.00 91.94 215 ILE A N 1
ATOM 1781 C CA . ILE A 1 215 ? -17.859 -17.328 32.092 1.00 91.94 215 ILE A CA 1
ATOM 1782 C C . ILE A 1 215 ? -18.213 -17.433 33.572 1.00 91.94 215 ILE A C 1
ATOM 1784 O O . ILE A 1 215 ? -19.259 -16.929 34.026 1.00 91.94 215 ILE A O 1
ATOM 1788 N N . ASP A 1 216 ? -17.301 -18.010 34.347 1.00 94.19 216 ASP A N 1
ATOM 1789 C CA . ASP A 1 216 ? -17.458 -18.119 35.791 1.00 94.19 216 ASP A CA 1
ATOM 1790 C C . ASP A 1 216 ? -17.171 -16.788 36.525 1.00 94.19 216 ASP A C 1
ATOM 1792 O O . ASP A 1 216 ? -16.937 -15.730 35.934 1.00 94.19 216 ASP A O 1
ATOM 1796 N N . ASN A 1 217 ? -17.300 -16.784 37.853 1.00 94.50 217 ASN A N 1
ATOM 1797 C CA . ASN A 1 217 ? -17.083 -15.561 38.629 1.00 94.50 217 ASN A CA 1
ATOM 1798 C C . ASN A 1 217 ? -15.604 -15.174 38.754 1.00 94.50 217 ASN A C 1
ATOM 1800 O O . ASN A 1 217 ? -15.323 -13.988 38.916 1.00 94.50 217 ASN A O 1
ATOM 1804 N N . GLU A 1 218 ? -14.687 -16.137 38.707 1.00 95.62 218 GLU A N 1
ATOM 1805 C CA . GLU A 1 218 ? -13.248 -15.887 38.782 1.00 95.62 218 GLU A CA 1
ATOM 1806 C C . GLU A 1 218 ? -12.780 -15.226 37.481 1.00 95.62 218 GLU A C 1
ATOM 1808 O O . GLU A 1 218 ? -12.214 -14.132 37.511 1.00 95.62 218 GLU A O 1
ATOM 1813 N N . GLU A 1 219 ? -13.182 -15.774 36.335 1.00 93.31 219 GLU A N 1
ATOM 1814 C CA . GLU A 1 219 ? -12.910 -15.203 35.017 1.00 93.31 219 GLU A CA 1
ATOM 1815 C C . GLU A 1 219 ? -13.512 -13.799 34.847 1.00 93.31 219 GLU A C 1
ATOM 1817 O O . GLU A 1 219 ? -12.861 -12.901 34.308 1.00 93.31 219 GLU A O 1
ATOM 1822 N N . LYS A 1 220 ? -14.730 -13.546 35.354 1.00 92.88 220 LYS A N 1
ATOM 1823 C CA . LYS A 1 220 ? -15.318 -12.188 35.358 1.00 92.88 220 LYS A CA 1
ATOM 1824 C C . LYS A 1 220 ? -14.457 -11.196 36.127 1.00 92.88 220 LYS A C 1
ATOM 1826 O O . LYS A 1 220 ? -14.273 -10.065 35.672 1.00 92.88 220 LYS A O 1
ATOM 1831 N N . VAL A 1 221 ? -13.966 -11.593 37.300 1.00 95.31 221 VAL A N 1
ATOM 1832 C CA . VAL A 1 221 ? -13.097 -10.746 38.125 1.00 95.31 221 VAL A CA 1
ATOM 1833 C C . VAL A 1 221 ? -11.783 -10.476 37.396 1.00 95.31 221 VAL A C 1
ATOM 1835 O O . VAL A 1 221 ? -11.337 -9.328 37.367 1.00 95.31 221 VAL A O 1
ATOM 1838 N N . ASP A 1 222 ? -11.210 -11.479 36.735 1.00 94.19 222 ASP A N 1
ATOM 1839 C CA . ASP A 1 222 ? -9.986 -11.330 35.947 1.00 94.19 222 ASP A CA 1
ATOM 1840 C C . ASP A 1 222 ? -10.158 -10.389 34.758 1.00 94.19 222 ASP A C 1
ATOM 1842 O O . ASP A 1 222 ? -9.330 -9.498 34.552 1.00 94.19 222 ASP A O 1
ATOM 1846 N N . ILE A 1 223 ? -11.254 -10.527 34.012 1.00 91.81 223 ILE A N 1
ATOM 1847 C CA . ILE A 1 223 ? -11.611 -9.619 32.918 1.00 91.81 223 ILE A CA 1
ATOM 1848 C C . ILE A 1 223 ? -11.715 -8.187 33.453 1.00 91.81 223 ILE A C 1
ATOM 1850 O O . ILE A 1 223 ? -11.037 -7.292 32.949 1.00 91.81 223 ILE A O 1
ATOM 1854 N N . ILE A 1 224 ? -12.475 -7.961 34.532 1.00 93.38 224 ILE A N 1
ATOM 1855 C CA . ILE A 1 224 ? -12.618 -6.635 35.160 1.00 93.38 224 ILE A CA 1
ATOM 1856 C C . ILE A 1 224 ? -11.263 -6.073 35.614 1.00 93.38 224 ILE A C 1
ATOM 1858 O O . ILE A 1 224 ? -10.991 -4.886 35.423 1.00 93.38 224 ILE A O 1
ATOM 1862 N N . ASN A 1 225 ? -10.389 -6.895 36.190 1.00 94.00 225 ASN A N 1
ATOM 1863 C CA . ASN A 1 225 ? -9.066 -6.450 36.621 1.00 94.00 225 ASN A CA 1
ATOM 1864 C C . ASN A 1 225 ? -8.178 -6.062 35.431 1.00 94.00 225 ASN A C 1
ATOM 1866 O O . ASN A 1 225 ? -7.528 -5.015 35.478 1.00 94.00 225 ASN A O 1
ATOM 1870 N N . LYS A 1 226 ? -8.186 -6.846 34.344 1.00 91.94 226 LYS A N 1
ATOM 1871 C CA . LYS A 1 226 ? -7.477 -6.514 33.095 1.00 91.94 226 LYS A CA 1
ATOM 1872 C C . LYS A 1 226 ? -7.961 -5.178 32.535 1.00 91.94 226 LYS A C 1
ATOM 1874 O O . LYS A 1 226 ? -7.160 -4.273 32.323 1.00 91.94 226 LYS A O 1
ATOM 1879 N N . ILE A 1 227 ? -9.276 -5.019 32.417 1.00 90.56 227 ILE A N 1
ATOM 1880 C CA . ILE A 1 227 ? -9.957 -3.782 32.021 1.00 90.56 227 ILE A CA 1
ATOM 1881 C C . ILE A 1 227 ? -9.461 -2.578 32.837 1.00 90.56 227 ILE A C 1
ATOM 1883 O O . ILE A 1 227 ? -9.068 -1.551 32.281 1.00 90.56 227 ILE A O 1
ATOM 1887 N N . LEU A 1 228 ? -9.472 -2.691 34.168 1.00 91.00 228 LEU A N 1
ATOM 1888 C CA . LEU A 1 228 ? -9.084 -1.602 35.064 1.00 91.00 228 LEU A CA 1
ATOM 1889 C C . LEU A 1 228 ? -7.597 -1.256 34.941 1.00 91.00 228 LEU A C 1
ATOM 1891 O O . LEU A 1 228 ? -7.241 -0.076 35.008 1.00 91.00 228 LEU A O 1
ATOM 1895 N N . ASN A 1 229 ? -6.740 -2.255 34.725 1.00 91.00 229 ASN A N 1
ATOM 1896 C CA . ASN A 1 229 ? -5.316 -2.043 34.487 1.00 91.00 229 ASN A CA 1
ATOM 1897 C C . ASN A 1 229 ? -5.075 -1.297 33.166 1.00 91.00 229 ASN A C 1
ATOM 1899 O O . ASN A 1 229 ? -4.386 -0.279 33.176 1.00 91.00 229 ASN A O 1
ATOM 1903 N N . ILE A 1 230 ? -5.742 -1.691 32.076 1.00 89.94 230 ILE A N 1
ATOM 1904 C CA . ILE A 1 230 ? -5.662 -0.990 30.781 1.00 89.94 230 ILE A CA 1
ATOM 1905 C C . ILE A 1 230 ? -6.105 0.475 30.931 1.00 89.94 230 ILE A C 1
ATOM 1907 O O . ILE A 1 230 ? -5.429 1.403 30.479 1.00 89.94 230 ILE A O 1
ATOM 1911 N N . ILE A 1 231 ? -7.227 0.709 31.622 1.00 86.25 231 ILE A N 1
ATOM 1912 C CA . ILE A 1 231 ? -7.764 2.048 31.921 1.00 86.25 231 ILE A CA 1
ATOM 1913 C C . ILE A 1 231 ? -6.738 2.900 32.674 1.00 86.25 231 ILE A C 1
ATOM 1915 O O . ILE A 1 231 ? -6.526 4.072 32.331 1.00 86.25 231 ILE A O 1
ATOM 1919 N N . LYS A 1 232 ? -6.121 2.322 33.710 1.00 89.00 232 LYS A N 1
ATOM 1920 C CA . LYS A 1 232 ? -5.102 2.969 34.537 1.00 89.00 232 LYS A CA 1
ATOM 1921 C C . LYS A 1 232 ? -3.880 3.337 33.699 1.00 89.00 232 LYS A C 1
ATOM 1923 O O . LYS A 1 232 ? -3.439 4.485 33.768 1.00 89.00 232 LYS A O 1
ATOM 1928 N N . ASP A 1 233 ? -3.377 2.422 32.882 1.00 87.44 233 ASP A N 1
ATOM 1929 C CA . ASP A 1 233 ? -2.168 2.637 32.088 1.00 87.44 233 ASP A CA 1
ATOM 1930 C C . ASP A 1 233 ? -2.400 3.666 30.977 1.00 87.44 233 ASP A C 1
ATOM 1932 O O . ASP A 1 233 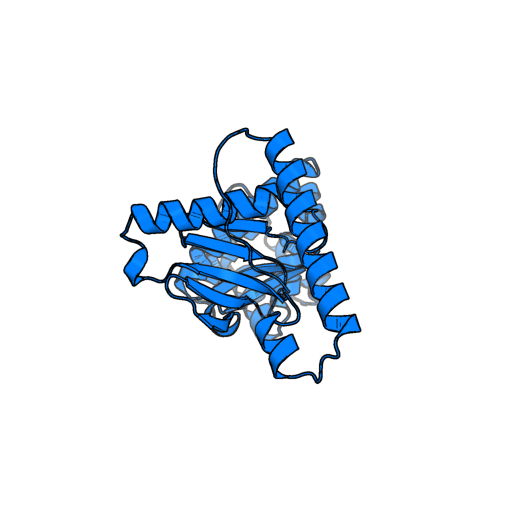? -1.612 4.605 30.812 1.00 87.44 233 ASP A O 1
ATOM 1936 N N . ALA A 1 234 ? -3.553 3.603 30.304 1.00 83.94 234 ALA A N 1
ATOM 1937 C CA . ALA A 1 234 ? -3.972 4.618 29.342 1.00 83.94 234 ALA A CA 1
ATOM 1938 C C . ALA A 1 234 ? -4.089 6.014 29.983 1.00 83.94 234 ALA A C 1
ATOM 1940 O O . ALA A 1 234 ? -3.713 7.029 29.383 1.00 83.94 234 ALA A O 1
ATOM 1941 N N . PHE A 1 235 ? -4.592 6.086 31.219 1.00 80.69 235 PHE A N 1
ATOM 1942 C CA . PHE A 1 235 ? -4.697 7.336 31.966 1.00 80.69 235 PHE A CA 1
ATOM 1943 C C . PHE A 1 235 ? -3.327 7.896 32.373 1.00 80.69 235 PHE A C 1
ATOM 1945 O O . PHE A 1 235 ? -3.088 9.097 32.212 1.00 80.69 235 PHE A O 1
ATOM 1952 N N . VAL A 1 236 ? -2.418 7.048 32.866 1.00 79.62 236 VAL A N 1
ATOM 1953 C CA . VAL A 1 236 ? -1.040 7.431 33.223 1.00 79.62 236 VAL A CA 1
ATOM 1954 C C . VAL A 1 236 ? -0.308 7.972 32.000 1.00 79.62 236 VAL A C 1
ATOM 1956 O O . VAL A 1 236 ? 0.224 9.084 32.047 1.00 79.62 236 VAL A O 1
ATOM 1959 N N . LYS A 1 237 ? -0.360 7.244 30.880 1.00 75.69 237 LYS A N 1
ATOM 1960 C CA . LYS A 1 237 ? 0.274 7.657 29.628 1.00 75.69 237 LYS A CA 1
ATOM 1961 C C . LYS A 1 237 ? -0.254 9.003 29.152 1.00 75.69 237 LYS A C 1
ATOM 1963 O O . LYS A 1 237 ? 0.518 9.895 28.828 1.00 75.69 237 LYS A O 1
ATOM 1968 N N . ARG A 1 238 ? -1.566 9.231 29.206 1.00 67.25 238 ARG A N 1
ATOM 1969 C CA . ARG A 1 238 ? -2.144 10.527 28.818 1.00 67.25 238 ARG A CA 1
ATOM 1970 C C . ARG A 1 238 ? -1.779 11.679 29.725 1.00 67.25 238 ARG A C 1
ATOM 1972 O O . ARG A 1 238 ? -1.529 12.764 29.211 1.00 67.25 238 ARG A O 1
ATOM 1979 N N . LYS A 1 239 ? -1.715 11.472 31.041 1.00 60.19 239 LYS A N 1
ATOM 1980 C CA . LYS A 1 239 ? -1.234 12.510 31.964 1.00 60.19 239 LYS A CA 1
ATOM 1981 C C . LYS A 1 239 ? 0.195 12.949 31.651 1.00 60.19 239 LYS A C 1
ATOM 1983 O O . LYS A 1 239 ? 0.520 14.107 31.885 1.00 60.19 239 LYS A O 1
ATOM 1988 N N . MET A 1 240 ? 1.007 12.052 31.097 1.00 52.41 240 MET A N 1
ATOM 1989 C CA . MET A 1 240 ? 2.368 12.348 30.657 1.00 52.41 240 MET A CA 1
ATOM 1990 C C . MET A 1 240 ? 2.410 13.232 29.393 1.00 52.41 240 MET A C 1
ATOM 1992 O O . MET A 1 240 ? 3.390 13.944 29.201 1.00 52.41 240 MET A O 1
ATOM 1996 N N . TYR A 1 241 ? 1.342 13.250 28.576 1.00 46.59 241 TYR A N 1
ATOM 1997 C CA . TYR A 1 241 ? 1.309 13.957 27.286 1.00 46.59 241 TYR A CA 1
ATOM 1998 C C . TYR A 1 241 ? 0.270 15.094 27.155 1.00 46.59 241 TYR A C 1
ATOM 2000 O O . TYR A 1 241 ? 0.495 15.965 26.325 1.00 46.59 241 TYR A O 1
ATOM 2008 N N . HIS A 1 242 ? -0.823 15.168 27.938 1.00 41.06 242 HIS A N 1
ATOM 2009 C CA . HIS A 1 242 ? -1.737 16.334 27.966 1.00 41.06 242 HIS A CA 1
ATOM 2010 C C . HIS A 1 242 ? -2.693 16.366 29.197 1.00 41.06 242 HIS A C 1
ATOM 2012 O O . HIS A 1 242 ? -3.344 15.359 29.481 1.00 41.06 242 HIS A O 1
ATOM 2018 N N . PRO A 1 243 ? -2.901 17.512 29.898 1.00 36.47 243 PRO A N 1
ATOM 2019 C CA . PRO A 1 243 ? -3.602 17.546 31.197 1.00 36.47 243 PRO A CA 1
ATOM 2020 C C . PRO A 1 243 ? -5.139 17.647 31.174 1.00 36.47 243 PRO A C 1
ATOM 2022 O O . PRO A 1 243 ? -5.730 17.821 32.238 1.00 36.47 243 PRO A O 1
ATOM 2025 N N . THR A 1 244 ? -5.831 17.609 30.029 1.00 37.66 244 THR A N 1
ATOM 2026 C CA . THR A 1 244 ? -7.270 17.952 30.003 1.00 37.66 244 THR A CA 1
ATOM 2027 C C . THR A 1 244 ? -8.158 17.031 29.151 1.00 37.66 244 THR A C 1
ATOM 2029 O O . THR A 1 244 ? -8.043 16.955 27.933 1.00 37.66 244 THR A O 1
ATOM 2032 N N . ASN A 1 245 ? -9.142 16.453 29.854 1.00 37.75 245 ASN A N 1
ATOM 2033 C CA . ASN A 1 245 ? -10.454 15.930 29.436 1.00 37.75 245 ASN A CA 1
ATOM 2034 C C . ASN A 1 245 ? -10.680 14.428 29.110 1.00 37.75 245 ASN A C 1
ATOM 2036 O O . ASN A 1 245 ? -10.018 13.809 28.284 1.00 37.75 245 ASN A O 1
ATOM 2040 N N . ARG A 1 246 ? -11.733 13.944 29.806 1.00 41.78 246 ARG A N 1
ATOM 2041 C CA . ARG A 1 246 ? -12.583 12.726 29.788 1.00 41.78 246 ARG A CA 1
ATOM 2042 C C . ARG A 1 246 ? -12.441 11.725 28.626 1.00 41.78 246 ARG A C 1
ATOM 2044 O O . ARG A 1 246 ? -12.500 12.104 27.461 1.00 41.78 246 ARG A O 1
ATOM 2051 N N . ILE A 1 247 ? -12.404 10.433 28.980 1.00 47.31 247 ILE A N 1
ATOM 2052 C CA . ILE A 1 247 ? -12.348 9.274 28.069 1.00 47.31 247 ILE A CA 1
ATOM 2053 C C . ILE A 1 247 ? -13.530 8.331 28.328 1.00 47.31 247 ILE A C 1
ATOM 2055 O O . ILE A 1 247 ? -13.950 8.161 29.470 1.00 47.31 247 ILE A O 1
ATOM 2059 N N . VAL A 1 248 ? -14.030 7.745 27.238 1.00 37.78 248 VAL A N 1
ATOM 2060 C CA . VAL A 1 248 ? -14.946 6.597 27.164 1.00 37.78 248 VAL A CA 1
ATOM 2061 C C . VAL A 1 248 ? -14.105 5.390 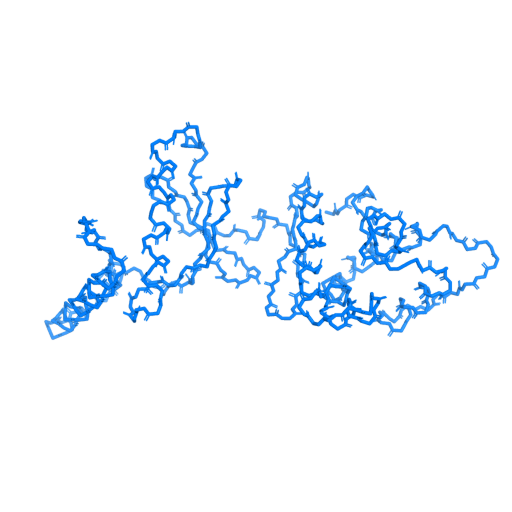26.733 1.00 37.78 248 VAL A C 1
ATOM 2063 O O . VAL A 1 248 ? -13.298 5.533 25.814 1.00 37.78 248 VAL A O 1
ATOM 2066 N N . TYR A 1 249 ? -14.266 4.245 27.398 1.00 39.38 249 TYR A N 1
ATOM 2067 C CA . TYR A 1 249 ? -13.508 3.010 27.156 1.00 39.38 249 TYR A CA 1
ATOM 2068 C C . TYR A 1 249 ? -14.379 1.966 26.440 1.00 39.38 249 TYR A C 1
ATOM 2070 O O . TYR A 1 249 ? -15.569 1.872 26.737 1.00 39.38 249 TYR A O 1
ATOM 2078 N N . HIS A 1 250 ? -13.780 1.165 25.556 1.00 35.06 250 HIS A N 1
ATOM 2079 C CA . HIS A 1 250 ? -14.294 -0.150 25.167 1.00 35.06 250 HIS A CA 1
ATOM 2080 C C . HIS A 1 250 ? -13.227 -1.196 25.462 1.00 35.06 250 HIS A C 1
ATOM 2082 O O . HIS A 1 250 ? -12.034 -0.909 25.411 1.00 35.06 250 HIS A O 1
ATOM 2088 N N . LEU A 1 251 ? -13.706 -2.366 25.846 1.00 36.00 251 LEU A N 1
ATOM 2089 C CA . LEU A 1 251 ? -12.958 -3.449 26.451 1.00 36.00 251 LEU A CA 1
ATOM 2090 C C . LEU A 1 251 ? -13.083 -4.655 25.529 1.00 36.00 251 LEU A C 1
ATOM 2092 O O . LEU A 1 251 ? -14.134 -4.811 24.896 1.00 36.00 251 LEU A O 1
ATOM 2096 N N . VAL A 1 252 ? -12.000 -5.423 25.439 1.00 38.47 252 VAL A N 1
ATOM 2097 C CA . VAL A 1 252 ? -11.963 -6.794 24.910 1.00 38.47 252 VAL A CA 1
ATOM 2098 C C . VAL A 1 252 ? -12.271 -7.762 26.040 1.00 38.47 252 VAL A C 1
ATOM 2100 O O . VAL A 1 252 ? -11.984 -7.401 27.207 1.00 38.47 252 VAL A O 1
#

Organism: NCBI:txid54121

pLDDT: mean 90.34, std 12.74, range [35.06, 98.62]

Foldseek 3Di:
DDDLVLLLVVQCVACCNDDNQFDHDDPQRVQVCCCVQPVDDDDDDPPDDDSSVVSSVSCVVCVVVVNNFVVLLQCLALVNSCVGVVDDSVVSPVSSVVVQVVSQVVQVVVQWHWDDAPSITDIDRNVVQWAWDDDDPFWTWTQRNVHRKIKTFGDPVCPPPPVSLVVLVVVVVLLCLLAPQPQRWHWDDADPVRRMTITHDDDDFPVCVPVVDDADPVNVVVQVVVVVSSVVSSVVSVVVPDPDDDDDDGGD

Secondary structure (DSSP, 8-state):
---HHHHHHHHHHHTTSSSTTS----HHHHHHHHHHHH-------TTPPPHHHHHHHHHHHHHHTT-HHHHHHHHHSHHHHHHHHT--HHHHHHHHHHHHHHHHHHHGGGTEEEEEETTEEEEEEHHHHEEEEEE-SSEEEEEETTT--EEEEE-GGGTT-HHHHHHHHHHHHHHHTTTTSTTS--EEEEETTTTEEEEPPPS--HHHHHHHS---HHHHHHHHHHHHHHHHHHHHHHHHH-----------

Sequence (252 aa):
MLSEAILRYIAEVFIGDQEDYYQYKSGNVLVDFFNNEFGFNDKYDSGFPSRWYYTSEKIKALIESDDINDFLTKILSTKFIQIENRVTEVEAVELSEQIVNDFNRELKLEDHKINKLDSKYILVEINSDLKYIGEGGFAVVYKQISTGIIIKKLKEEFLTNRGIRSRFKREFKITKSLSNVEGVIDIYDFNNDEFSYTMEEADITLYDYIVNNDIDNEEKVDIINKILNIIKDAFVKRKMYHPTNRIVYHLV

InterPro domains:
  IPR000719 Protein kinase domain [PS50011] (127-252)
  IPR011009 Protein kinase-like domain superfamily [SSF56112] (130-232)

Radius of gyration: 23.66 Å; chains: 1; bounding box: 46×39×75 Å